Protein AF-A0A2P5HG66-F1 (afdb_monomer_lite)

Radius of gyration: 33.38 Å; chains: 1; bounding box: 74×60×91 Å

Secondary structure (DSSP, 8-state):
-HHHHHHHHHHHHHHHHHHHHH-THHHH-HHHHHHH-THHHHHHHHHHHHHHHHHHHHHHHHHHHTSPPPPHHHHHHHHHHHHHH---SS--GGGG-GGG-------TTTHHHHHHHHHHHHHT--SSS---B--TT--B----HHHHHHHHHHHHHHHHHHHHHTTHHHHHHHTTS---HHHHHHHHHHHHHHHHHHHHHHHHHH---HHHHHHHT--

pLDDT: mean 74.8, std 14.84, range [42.72, 96.31]

Organism: Diaporthe helianthi (NCBI:txid158607)

Sequence (219 aa):
MQDEIRALEVQLWRLDEKDRVNSPHNLQCRELDDAYNKTRKTMMDQIQHKLVQYGELLCISSKLAALDRPSRFETTNVENFFFNKQPIVLQEGYIGNITDLVTLKAEKDEAWLDRQILVLLVRANNRLLSRRRENNGGSVVLYSLARVHFFVMTILIAAMLFLFSAPLVPLWLWSQTEIDGTVLAKMMGFQVGCTLAFGGVMAICTRAKKHEIFGACAA

Foldseek 3Di:
DVVVLVVLVVVLVVVQVVCVPVPVVLVVDVVVVCVVPCPNVVSVVVSVVVVVVVVVVVVVVVVQVPFDQDDPVVLVLVVVVCVFQVPDPDDPCVNVPSVNDGDPDPDPPPCPLLVVLVVVCVVVDDDDQQPQPDDPRGTDRDRDPVVSVVVSVVVLVVVLVCLVCVLVVVCVVLVVDPDDPVSVVVSVVVVVVSVVVSVVSCCVVVVDPPVVVVVVVVD

Structure (mmCIF, N/CA/C/O backbone):
data_AF-A0A2P5HG66-F1
#
_entry.id   AF-A0A2P5HG66-F1
#
loop_
_atom_site.group_PDB
_atom_site.id
_atom_site.type_symbol
_atom_site.label_atom_id
_atom_site.label_alt_id
_atom_site.label_comp_id
_atom_site.label_asym_id
_atom_site.label_entity_id
_atom_site.label_seq_id
_atom_site.pdbx_PDB_ins_code
_atom_site.Cartn_x
_atom_site.Cartn_y
_atom_site.Cartn_z
_atom_site.occupancy
_atom_site.B_iso_or_equiv
_atom_site.auth_seq_id
_atom_site.auth_comp_id
_atom_site.auth_asym_id
_atom_site.auth_atom_id
_atom_site.pdbx_PDB_model_num
ATOM 1 N N . MET A 1 1 ? -18.996 -9.695 21.488 1.00 80.31 1 MET A N 1
ATOM 2 C CA . MET A 1 1 ? -18.511 -8.461 22.152 1.00 80.31 1 MET A CA 1
ATOM 3 C C . MET A 1 1 ? -19.571 -7.379 22.294 1.00 80.31 1 MET A C 1
ATOM 5 O O . MET A 1 1 ? -19.962 -7.138 23.423 1.00 80.31 1 MET A O 1
ATOM 9 N N . GLN A 1 2 ? -20.068 -6.738 21.227 1.00 86.12 2 GLN A N 1
ATOM 10 C CA . GLN A 1 2 ? -21.054 -5.651 21.398 1.00 86.12 2 GLN A CA 1
ATOM 11 C C . GLN A 1 2 ? -22.353 -6.129 22.075 1.00 86.12 2 GLN A C 1
ATOM 13 O O . GLN A 1 2 ? -22.887 -5.452 22.948 1.00 86.12 2 GLN A O 1
ATOM 18 N N . ASP A 1 3 ? -22.806 -7.342 21.748 1.00 92.50 3 ASP A N 1
ATOM 19 C CA . ASP A 1 3 ? -23.950 -7.971 22.418 1.00 92.50 3 ASP A CA 1
ATOM 20 C C . ASP A 1 3 ? -23.676 -8.316 23.897 1.00 92.50 3 ASP A C 1
ATOM 22 O O . ASP A 1 3 ? -24.552 -8.159 24.740 1.00 92.50 3 ASP A O 1
ATOM 26 N N . GLU A 1 4 ? -22.441 -8.699 24.242 1.00 90.56 4 GLU A N 1
ATOM 27 C CA . GLU A 1 4 ? -22.043 -8.967 25.634 1.00 90.56 4 GLU A CA 1
ATOM 28 C C . GLU A 1 4 ? -22.054 -7.687 26.479 1.00 90.56 4 GLU A C 1
ATOM 30 O O . GLU A 1 4 ? -22.528 -7.710 27.612 1.00 90.56 4 GLU A O 1
ATOM 35 N N . ILE A 1 5 ? -21.572 -6.565 25.928 1.00 92.81 5 ILE A N 1
ATOM 36 C CA . ILE A 1 5 ? -21.625 -5.252 26.591 1.00 92.81 5 ILE A CA 1
ATOM 37 C C . ILE A 1 5 ? -23.084 -4.857 26.826 1.00 92.81 5 ILE A C 1
ATOM 39 O O . ILE A 1 5 ? -23.459 -4.550 27.955 1.00 92.81 5 ILE A O 1
ATOM 43 N N . ARG A 1 6 ? -23.931 -4.980 25.795 1.00 94.38 6 ARG A N 1
ATOM 44 C CA . ARG A 1 6 ? -25.373 -4.726 25.909 1.00 94.38 6 ARG A CA 1
ATOM 45 C C . ARG A 1 6 ? -26.012 -5.579 27.007 1.00 94.38 6 ARG A C 1
ATOM 47 O O . ARG A 1 6 ? -26.823 -5.084 27.784 1.00 94.38 6 ARG A O 1
ATOM 54 N N . ALA A 1 7 ? -25.666 -6.863 27.084 1.00 94.69 7 ALA A N 1
ATOM 55 C CA . ALA A 1 7 ? -26.202 -7.759 28.103 1.00 94.69 7 ALA A CA 1
ATOM 56 C C . ALA A 1 7 ? -25.799 -7.339 29.529 1.00 94.69 7 ALA A C 1
ATOM 58 O O . ALA A 1 7 ? -26.616 -7.460 30.444 1.00 94.69 7 ALA A O 1
ATOM 59 N N . LEU A 1 8 ? -24.576 -6.834 29.722 1.00 93.94 8 LEU A N 1
ATOM 60 C CA . LEU A 1 8 ? -24.102 -6.310 31.007 1.00 93.94 8 LEU A CA 1
ATOM 61 C C . LEU A 1 8 ? -24.785 -4.984 31.375 1.00 93.94 8 LEU A C 1
ATOM 63 O O . LEU A 1 8 ? -25.234 -4.831 32.508 1.00 93.94 8 LEU A O 1
ATOM 67 N N . GLU A 1 9 ? -24.945 -4.065 30.422 1.00 94.12 9 GLU A N 1
ATOM 68 C CA . GLU A 1 9 ? -25.663 -2.795 30.622 1.00 94.12 9 GLU A CA 1
ATOM 69 C C . GLU A 1 9 ? -27.126 -3.024 31.018 1.00 94.12 9 GLU A C 1
ATOM 71 O O . GLU A 1 9 ? -27.643 -2.374 31.924 1.00 94.12 9 GLU A O 1
ATOM 76 N N . VAL A 1 10 ? -27.793 -4.001 30.395 1.00 96.31 10 VAL A N 1
ATOM 77 C CA . VAL A 1 10 ? -29.169 -4.377 30.752 1.00 96.31 10 VAL A CA 1
ATOM 78 C C . VAL A 1 10 ? -29.245 -4.947 32.170 1.00 96.31 10 VAL A C 1
ATOM 80 O O . VAL A 1 10 ? -30.211 -4.683 32.886 1.00 96.31 10 VAL A O 1
ATOM 83 N N . GLN A 1 11 ? -28.255 -5.734 32.597 1.00 94.19 11 GLN A N 1
ATOM 84 C CA . GLN A 1 11 ? -28.208 -6.258 33.965 1.00 94.19 11 GLN A CA 1
ATOM 85 C C . GLN A 1 11 ? -27.982 -5.148 34.992 1.00 94.19 11 GLN A C 1
ATOM 87 O O . GLN A 1 11 ? -28.675 -5.121 36.008 1.00 94.19 11 GLN A O 1
ATOM 92 N N . LEU A 1 12 ? -27.078 -4.215 34.693 1.00 93.38 12 LEU A N 1
ATOM 93 C CA . LEU A 1 12 ? -26.821 -3.037 35.513 1.00 93.38 12 LEU A CA 1
ATOM 94 C C . LEU A 1 12 ? -28.080 -2.167 35.640 1.00 93.38 12 LEU A C 1
ATOM 96 O O . LEU A 1 12 ? -28.484 -1.819 36.743 1.00 93.38 12 LEU A O 1
ATOM 100 N N . TRP A 1 13 ? -28.775 -1.920 34.527 1.00 94.19 13 TRP A N 1
ATOM 101 C CA . TRP A 1 13 ? -30.031 -1.170 34.522 1.00 94.19 13 TRP A CA 1
ATOM 102 C C . TRP A 1 13 ? -31.117 -1.832 35.383 1.00 94.19 13 TRP A C 1
ATOM 104 O O . TRP A 1 13 ? -31.821 -1.160 36.133 1.00 94.19 13 TRP A O 1
ATOM 114 N N . ARG A 1 14 ? -31.240 -3.166 35.327 1.00 93.62 14 ARG A N 1
ATOM 115 C CA . ARG A 1 14 ? -32.182 -3.910 36.183 1.00 93.62 14 ARG A CA 1
ATOM 116 C C . ARG A 1 14 ? -31.828 -3.804 37.666 1.00 93.62 14 ARG A C 1
ATOM 118 O O . ARG A 1 14 ? -32.739 -3.791 38.493 1.00 93.62 14 ARG A O 1
ATOM 125 N N . LEU A 1 15 ? -30.537 -3.773 37.999 1.00 90.69 15 LEU A N 1
ATOM 126 C CA . LEU A 1 15 ? -30.067 -3.583 39.370 1.00 90.69 15 LEU A CA 1
ATOM 127 C C . LEU A 1 15 ? -30.464 -2.193 39.877 1.00 90.69 15 LEU A C 1
ATOM 129 O O . LEU A 1 15 ? -31.072 -2.088 40.940 1.00 90.69 15 LEU A O 1
ATOM 133 N N . ASP A 1 16 ? -30.223 -1.159 39.073 1.00 90.50 16 ASP A N 1
ATOM 134 C CA . ASP A 1 16 ? -30.560 0.217 39.433 1.00 90.50 16 ASP A CA 1
ATOM 135 C C . ASP A 1 16 ? -32.075 0.420 39.571 1.00 90.50 16 ASP A C 1
ATOM 137 O O . ASP A 1 16 ? -32.535 1.058 40.516 1.00 90.50 16 ASP A O 1
ATOM 141 N N . GLU A 1 17 ? -32.880 -0.183 38.692 1.00 92.62 17 GLU A N 1
ATOM 142 C CA . GLU A 1 17 ? -34.342 -0.123 38.791 1.00 92.62 17 GLU A CA 1
ATOM 143 C C . GLU A 1 17 ? -34.859 -0.832 40.054 1.00 92.62 17 GLU A C 1
ATOM 145 O O . GLU A 1 17 ? -35.776 -0.351 40.723 1.00 92.62 17 GLU A O 1
ATOM 150 N N . LYS A 1 18 ? -34.239 -1.957 40.433 1.00 89.75 18 LYS A N 1
ATOM 151 C CA . LYS A 1 18 ? -34.567 -2.664 41.676 1.00 89.75 18 LYS A CA 1
ATOM 152 C C . LYS A 1 18 ? -34.213 -1.828 42.906 1.00 89.75 18 LYS A C 1
ATOM 154 O O . LYS A 1 18 ? -35.010 -1.779 43.847 1.00 89.75 18 LYS A O 1
ATOM 159 N N . ASP A 1 19 ? -33.053 -1.179 42.908 1.00 88.94 19 ASP A N 1
ATOM 160 C CA . ASP A 1 19 ? -32.605 -0.329 44.014 1.00 88.94 19 ASP A CA 1
ATOM 161 C C . ASP A 1 19 ? -33.426 0.960 44.101 1.00 88.94 19 ASP A C 1
ATOM 163 O O . ASP A 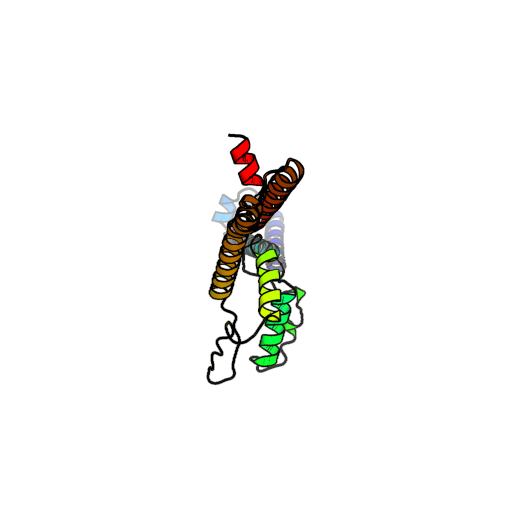1 19 ? -33.701 1.438 45.200 1.00 88.94 19 ASP A O 1
ATOM 167 N N . ARG A 1 20 ? -33.934 1.469 42.972 1.00 88.56 20 ARG A N 1
ATOM 168 C CA . ARG A 1 20 ? -34.843 2.622 42.935 1.00 88.56 20 ARG A CA 1
ATOM 169 C C . ARG A 1 20 ? -36.105 2.393 43.764 1.00 88.56 20 ARG A C 1
ATOM 171 O O . ARG A 1 20 ? -36.577 3.320 44.417 1.00 88.56 20 ARG A O 1
ATOM 178 N N . VAL A 1 21 ? -36.631 1.167 43.751 1.00 90.44 21 VAL A N 1
ATOM 179 C CA . VAL A 1 21 ? -37.825 0.778 44.517 1.00 90.44 21 VAL A CA 1
ATOM 180 C C . VAL A 1 21 ? -37.472 0.345 45.942 1.00 90.44 21 VAL A C 1
ATOM 182 O O . VAL A 1 21 ? -38.158 0.732 46.883 1.00 90.44 21 VAL A O 1
ATOM 185 N N . ASN A 1 22 ? -36.417 -0.458 46.119 1.00 87.69 22 ASN A N 1
ATOM 186 C CA . ASN A 1 22 ? -36.145 -1.124 47.399 1.00 87.69 22 ASN A CA 1
ATOM 187 C C . ASN A 1 22 ? -35.174 -0.368 48.315 1.00 87.69 22 ASN A C 1
ATOM 189 O O . ASN A 1 22 ? -35.224 -0.537 49.531 1.00 87.69 22 ASN A O 1
ATOM 193 N N . SER A 1 23 ? -34.232 0.400 47.768 1.00 84.00 23 SER 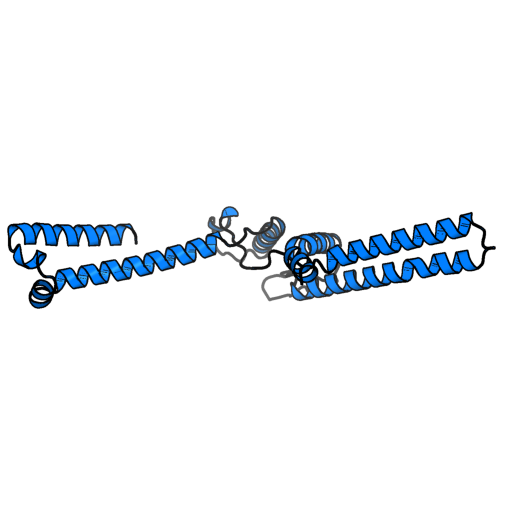A N 1
ATOM 194 C CA . SER A 1 23 ? -33.129 1.009 48.526 1.00 84.00 23 SER A CA 1
ATOM 195 C C . SER A 1 23 ? -32.550 2.233 47.796 1.00 84.00 23 SER A C 1
ATOM 197 O O . SER A 1 23 ? -31.396 2.218 47.364 1.00 84.00 23 SER A O 1
ATOM 199 N N . PRO A 1 24 ? -33.317 3.335 47.677 1.00 84.50 24 PRO A N 1
ATOM 200 C CA . PRO A 1 24 ? -32.938 4.482 46.849 1.00 84.50 24 PRO A CA 1
ATOM 201 C C . PRO A 1 24 ? -31.666 5.203 47.324 1.00 84.50 24 PRO A C 1
ATOM 203 O O . PRO A 1 24 ? -31.017 5.880 46.531 1.00 84.50 24 PRO A O 1
ATOM 206 N N . HIS A 1 25 ? -31.273 5.048 48.594 1.00 82.31 25 HIS A N 1
ATOM 207 C CA . HIS A 1 25 ? -30.026 5.619 49.122 1.00 82.31 25 HIS A CA 1
ATOM 208 C C . HIS A 1 25 ? -28.771 5.030 48.451 1.00 82.31 25 HIS A C 1
ATOM 210 O O . HIS A 1 25 ? -27.780 5.743 48.293 1.00 82.31 25 HIS A O 1
ATOM 216 N N . ASN A 1 26 ? -28.826 3.783 47.968 1.00 79.00 26 ASN A N 1
ATOM 217 C CA . ASN A 1 26 ? -27.705 3.132 47.278 1.00 79.00 26 ASN A CA 1
ATOM 218 C C . ASN A 1 26 ? -27.415 3.751 45.898 1.00 79.00 26 ASN A C 1
ATOM 220 O O . ASN A 1 26 ? -26.323 3.586 45.360 1.00 79.00 26 ASN A O 1
ATOM 224 N N . LEU A 1 27 ? -28.375 4.478 45.317 1.00 83.12 27 LEU A N 1
ATOM 225 C CA . LEU A 1 27 ? -28.204 5.191 44.046 1.00 83.12 27 LEU A CA 1
ATOM 226 C C . LEU A 1 27 ? -27.649 6.610 44.233 1.00 83.12 27 LEU A C 1
ATOM 228 O O . LEU A 1 27 ? -27.183 7.223 43.277 1.00 83.12 27 LEU A O 1
ATOM 232 N N . GLN A 1 28 ? -27.708 7.148 45.453 1.00 84.50 28 GLN A N 1
ATOM 233 C CA . GLN A 1 28 ? -27.303 8.525 45.750 1.00 84.50 28 GLN A CA 1
ATOM 234 C C . GLN A 1 28 ? -25.816 8.640 46.086 1.00 84.50 28 GLN A C 1
ATOM 236 O O . GLN A 1 28 ? -25.210 9.685 45.852 1.00 84.50 28 GLN A O 1
ATOM 241 N N . CYS A 1 29 ? -25.217 7.578 46.631 1.00 83.50 29 CYS A N 1
ATOM 242 C CA . CYS A 1 29 ? -23.813 7.566 47.011 1.00 83.50 29 CYS A CA 1
ATOM 243 C C . CYS A 1 29 ? -23.140 6.258 46.594 1.00 83.50 29 CYS A C 1
ATOM 245 O O . CYS A 1 29 ? -23.436 5.188 47.127 1.00 83.50 29 CYS A O 1
ATOM 247 N N . ARG A 1 30 ? -22.173 6.368 45.677 1.00 82.12 30 ARG A N 1
ATOM 248 C CA . ARG A 1 30 ? -21.392 5.222 45.198 1.00 82.12 30 ARG A CA 1
ATOM 249 C C . ARG A 1 30 ? -20.542 4.591 46.301 1.00 82.12 30 ARG A C 1
ATOM 251 O O . ARG A 1 30 ? -20.397 3.382 46.323 1.00 82.12 30 ARG A O 1
ATOM 258 N N . GLU A 1 31 ? -19.993 5.384 47.220 1.00 84.62 31 GLU A N 1
ATOM 259 C CA . GLU A 1 31 ? -19.151 4.860 48.306 1.00 84.62 31 GLU A CA 1
ATOM 260 C C . GLU A 1 31 ? -19.947 4.010 49.303 1.00 84.62 31 GLU A C 1
ATOM 262 O O . GLU A 1 31 ? -19.459 2.973 49.750 1.00 84.62 31 GLU A O 1
ATOM 267 N N . LEU A 1 32 ? -21.182 4.417 49.618 1.00 79.56 32 LEU A N 1
ATOM 268 C CA . LEU A 1 32 ? -22.075 3.648 50.488 1.00 79.56 32 LEU A CA 1
ATOM 269 C C . LEU A 1 32 ? -22.528 2.345 49.820 1.00 79.56 32 LEU A C 1
ATOM 271 O O . LEU A 1 32 ? -22.538 1.298 50.467 1.00 79.56 32 LEU A O 1
ATOM 275 N N . ASP A 1 33 ? -22.847 2.397 48.527 1.00 82.62 33 ASP A N 1
ATOM 276 C CA . ASP A 1 33 ? -23.180 1.208 47.743 1.00 82.62 33 ASP A CA 1
ATOM 277 C C . ASP A 1 33 ? -21.995 0.244 47.643 1.00 82.62 33 ASP A C 1
ATOM 279 O O . ASP A 1 33 ? -22.136 -0.924 47.979 1.00 82.62 33 ASP A O 1
ATOM 283 N N . ASP A 1 34 ? -20.801 0.735 47.307 1.00 86.06 34 ASP A N 1
ATOM 284 C CA . ASP A 1 34 ? -19.582 -0.076 47.215 1.00 86.06 34 ASP A CA 1
ATOM 285 C C . ASP A 1 34 ? -19.208 -0.737 48.556 1.00 86.06 34 ASP A C 1
ATOM 287 O O . ASP A 1 34 ? -18.610 -1.821 48.576 1.00 86.06 34 ASP A O 1
ATOM 291 N N . ALA A 1 35 ? -19.531 -0.087 49.679 1.00 83.19 35 ALA A N 1
ATOM 292 C CA . ALA A 1 35 ? -19.320 -0.626 51.018 1.00 83.19 35 ALA A CA 1
ATOM 293 C C . ALA A 1 35 ? -20.325 -1.737 51.367 1.00 83.19 35 ALA A C 1
ATOM 295 O O . ALA A 1 35 ? -19.954 -2.704 52.033 1.00 83.19 35 ALA A O 1
ATOM 296 N N . TYR A 1 36 ? -21.573 -1.616 50.907 1.00 81.69 36 TYR A N 1
ATOM 297 C CA . TYR A 1 36 ? -22.650 -2.564 51.195 1.00 81.69 36 TYR A CA 1
ATOM 298 C C . TYR A 1 36 ? -22.689 -3.738 50.206 1.00 81.69 36 TYR A C 1
ATOM 300 O O . TYR A 1 36 ? -22.787 -4.901 50.599 1.00 81.69 36 TYR A O 1
ATOM 308 N N . ASN A 1 37 ? -22.599 -3.442 48.912 1.00 80.94 37 ASN A N 1
ATOM 309 C CA . ASN A 1 37 ? -22.708 -4.389 47.820 1.00 80.94 37 ASN A CA 1
ATOM 310 C C . ASN A 1 37 ? -21.812 -3.988 46.637 1.00 80.94 37 ASN A C 1
ATOM 312 O O . ASN A 1 37 ? -22.118 -3.105 45.845 1.00 80.94 37 ASN A O 1
ATOM 316 N N . LYS A 1 38 ? -20.735 -4.746 46.426 1.00 87.00 38 LYS A N 1
ATOM 317 C CA . LYS A 1 38 ? -19.787 -4.512 45.323 1.00 87.00 38 LYS A CA 1
ATOM 318 C C . LYS A 1 38 ? -20.296 -4.971 43.951 1.00 87.00 38 LYS A C 1
ATOM 320 O O . LYS A 1 38 ? -19.556 -4.871 42.977 1.00 87.00 38 LYS A O 1
ATOM 325 N N . THR A 1 39 ? -21.527 -5.477 43.849 1.00 88.00 39 THR A N 1
ATOM 326 C CA . THR A 1 39 ? -22.068 -6.029 42.593 1.00 88.00 39 THR A CA 1
ATOM 327 C C . THR A 1 39 ? -2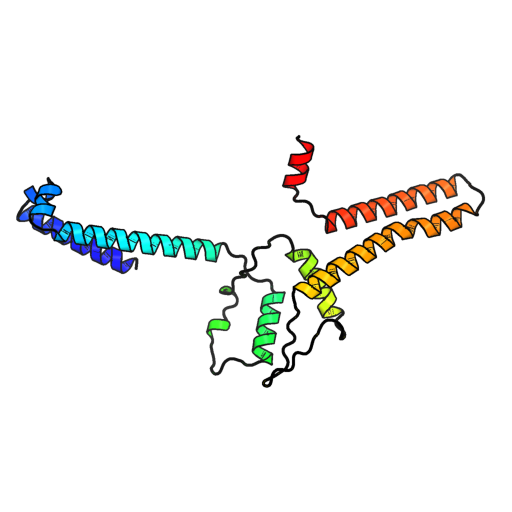2.100 -4.984 41.477 1.00 88.00 39 THR A C 1
ATOM 329 O O . THR A 1 39 ? -21.653 -5.277 40.367 1.00 88.00 39 THR A O 1
ATOM 332 N N . ARG A 1 40 ? -22.555 -3.753 41.768 1.00 88.75 40 ARG A N 1
ATOM 333 C CA . ARG A 1 40 ? -22.604 -2.663 40.779 1.00 88.75 40 ARG A CA 1
ATOM 334 C C . ARG A 1 40 ? -21.203 -2.297 40.296 1.00 88.75 40 ARG A C 1
ATOM 336 O O . ARG A 1 40 ? -20.963 -2.221 39.093 1.00 88.75 40 ARG A O 1
ATOM 343 N N . LYS A 1 41 ? -20.258 -2.166 41.232 1.00 90.12 41 LYS A N 1
ATOM 344 C CA . LYS A 1 41 ? -18.841 -1.933 40.938 1.00 90.12 41 LYS A CA 1
ATOM 345 C C . LYS A 1 41 ? -18.247 -3.015 40.042 1.00 90.12 41 LYS A C 1
ATOM 347 O O . LYS A 1 41 ? -17.635 -2.696 39.033 1.00 90.12 41 LYS A O 1
ATOM 352 N N . THR A 1 42 ? -18.468 -4.289 40.365 1.00 92.06 42 THR A N 1
ATOM 353 C CA . THR A 1 42 ? -17.963 -5.402 39.551 1.00 92.06 42 THR A CA 1
ATOM 354 C C . THR A 1 42 ? -18.568 -5.408 38.146 1.00 92.06 42 THR A C 1
ATOM 356 O O . THR A 1 42 ? -17.844 -5.655 37.186 1.00 92.06 42 THR A O 1
ATOM 359 N N . MET A 1 43 ? -19.862 -5.104 37.991 1.00 91.31 43 MET A N 1
ATOM 360 C CA . MET A 1 43 ? -20.481 -4.967 36.665 1.00 91.31 43 MET A CA 1
ATOM 361 C C . MET A 1 43 ? -19.896 -3.793 35.874 1.00 91.31 43 MET A C 1
ATOM 363 O O . MET A 1 43 ? -19.587 -3.957 34.696 1.00 91.31 43 MET A O 1
ATOM 367 N N . MET A 1 44 ? -19.691 -2.639 36.513 1.00 91.25 44 MET A N 1
ATOM 368 C CA . MET A 1 44 ? -19.041 -1.483 35.886 1.00 91.25 44 MET A CA 1
ATOM 369 C C . MET A 1 44 ? -17.612 -1.808 35.437 1.00 91.25 44 MET A C 1
ATOM 371 O O . MET A 1 44 ? -17.257 -1.511 34.298 1.00 91.25 44 MET A O 1
ATOM 375 N N . ASP A 1 45 ? -16.825 -2.487 36.275 1.00 94.56 45 ASP A N 1
ATOM 376 C CA . ASP A 1 45 ? -15.469 -2.929 35.925 1.00 94.56 45 ASP A CA 1
ATOM 377 C C . ASP A 1 45 ? -15.487 -3.907 34.734 1.00 94.56 45 ASP A C 1
ATOM 379 O O . ASP A 1 45 ? -14.660 -3.810 33.824 1.00 94.56 45 ASP A O 1
ATOM 383 N N . GLN A 1 46 ? -16.458 -4.828 34.685 1.00 94.50 46 GLN A N 1
ATOM 384 C CA . GLN A 1 46 ? -16.629 -5.752 33.557 1.00 94.50 46 GLN A CA 1
ATOM 385 C C . GLN A 1 46 ? -17.004 -5.026 32.259 1.00 94.50 46 GLN A C 1
ATOM 387 O O . GLN A 1 46 ? -16.435 -5.330 31.207 1.00 94.50 46 GLN A O 1
ATOM 392 N N . ILE A 1 47 ? -17.928 -4.062 32.324 1.00 94.69 47 ILE A N 1
ATOM 393 C CA . ILE A 1 47 ? -18.312 -3.223 31.181 1.00 94.69 47 ILE A CA 1
ATOM 394 C C . ILE A 1 47 ? -17.099 -2.429 30.693 1.00 94.69 47 ILE A C 1
ATOM 396 O O . ILE A 1 47 ? -16.793 -2.451 29.501 1.00 94.69 47 ILE A O 1
ATOM 400 N N . GLN A 1 48 ? -16.359 -1.796 31.607 1.00 95.50 48 GLN A N 1
ATOM 401 C CA . GLN A 1 48 ? -15.155 -1.035 31.285 1.00 95.50 48 GLN A CA 1
ATOM 402 C C . GLN A 1 48 ? -14.110 -1.912 30.588 1.00 95.50 48 GLN A C 1
ATOM 404 O O . GLN A 1 48 ? -13.602 -1.543 29.530 1.00 95.50 48 GLN A O 1
ATOM 409 N N . HIS A 1 49 ? -13.818 -3.094 31.131 1.00 95.81 49 HIS A N 1
ATOM 410 C CA . HIS A 1 49 ? -12.855 -4.016 30.536 1.00 95.81 49 HIS A CA 1
ATOM 411 C C . HIS A 1 49 ? -13.278 -4.460 29.127 1.00 95.81 49 HIS A C 1
ATOM 413 O O . HIS A 1 49 ? -12.469 -4.462 28.198 1.00 95.81 49 HIS A O 1
ATOM 419 N N . LYS A 1 50 ? -14.560 -4.791 28.932 1.00 94.19 50 LYS A N 1
ATOM 420 C CA . LYS A 1 50 ? -15.096 -5.185 27.619 1.00 94.19 50 LYS A CA 1
ATOM 421 C C . LYS A 1 50 ? -15.082 -4.033 26.612 1.00 94.19 50 LYS A C 1
ATOM 423 O O . LYS A 1 50 ? -14.795 -4.271 25.439 1.00 94.19 50 LYS A O 1
ATOM 428 N N . LEU A 1 51 ? -15.341 -2.801 27.050 1.00 94.62 51 LEU A N 1
ATOM 429 C CA . LEU A 1 51 ? -15.237 -1.604 26.210 1.00 94.62 51 LEU A CA 1
ATOM 430 C C . LEU A 1 51 ? -13.799 -1.355 25.747 1.00 94.62 51 LEU A C 1
ATOM 432 O O . LEU A 1 51 ? -13.593 -1.056 24.573 1.00 94.62 51 LEU A O 1
ATOM 436 N N . VAL A 1 52 ? -12.809 -1.534 26.628 1.00 95.06 52 VAL A N 1
ATOM 437 C CA . VAL A 1 52 ? -11.387 -1.433 26.259 1.00 95.06 52 VAL A CA 1
ATOM 438 C C . VAL A 1 52 ? -11.030 -2.480 25.203 1.00 95.06 52 VAL A C 1
ATOM 440 O O . VAL A 1 52 ? -10.514 -2.118 24.149 1.00 95.06 52 VAL A O 1
ATOM 443 N N . GLN A 1 53 ? -11.392 -3.749 25.421 1.00 94.31 53 GLN A N 1
ATOM 444 C CA . GLN A 1 53 ? -11.146 -4.826 24.450 1.00 94.31 53 GLN A CA 1
ATOM 445 C C . GLN A 1 53 ? -11.808 -4.560 23.092 1.00 94.31 53 GLN A C 1
ATOM 447 O O . GLN A 1 53 ? -11.224 -4.814 22.038 1.00 94.31 53 GLN A O 1
ATOM 452 N N . TYR A 1 54 ? -13.031 -4.031 23.102 1.00 93.38 54 TYR A N 1
ATOM 453 C CA . TYR A 1 54 ? -13.725 -3.656 21.877 1.00 93.38 54 TYR A CA 1
ATOM 454 C C . TYR A 1 54 ? -13.030 -2.488 21.160 1.00 93.38 54 TYR A C 1
ATOM 456 O O . TYR A 1 54 ? -12.863 -2.527 19.941 1.00 93.38 54 TYR A O 1
ATOM 464 N N . GLY A 1 55 ? -12.569 -1.480 21.906 1.00 93.12 55 GLY A N 1
ATOM 465 C CA . GLY A 1 55 ? -11.781 -0.369 21.372 1.00 93.12 55 GLY A CA 1
ATOM 466 C C . GLY A 1 55 ? -10.456 -0.824 20.755 1.00 93.12 55 GLY A C 1
ATOM 467 O O . GLY A 1 55 ? -10.092 -0.368 19.670 1.00 93.12 55 GLY A O 1
ATOM 468 N N . GLU A 1 56 ? -9.762 -1.770 21.389 1.00 94.19 56 GLU A N 1
ATOM 469 C CA . GLU A 1 56 ? -8.557 -2.399 20.838 1.00 94.19 56 GLU A CA 1
ATOM 470 C C . GLU A 1 56 ? -8.857 -3.139 19.532 1.00 94.19 56 GLU A C 1
ATOM 472 O O . GLU A 1 56 ? -8.147 -2.949 18.542 1.00 94.19 56 GLU A O 1
ATOM 477 N N . LEU A 1 57 ? -9.939 -3.921 19.488 1.00 91.94 57 LEU A N 1
ATOM 478 C CA . LEU A 1 57 ? -10.353 -4.632 18.281 1.00 91.94 57 LEU A CA 1
ATOM 479 C C . LEU A 1 57 ? -10.713 -3.668 17.144 1.00 91.94 57 LEU A C 1
ATOM 481 O O . LEU A 1 57 ? -10.317 -3.895 16.003 1.00 91.94 57 LEU A O 1
ATOM 485 N N . LEU A 1 58 ? -11.410 -2.569 17.442 1.00 90.00 58 LEU A N 1
ATOM 486 C CA . LEU A 1 58 ? -11.696 -1.517 16.465 1.00 90.00 58 LEU A CA 1
ATOM 487 C C . LEU A 1 58 ? -10.419 -0.839 15.967 1.00 90.00 58 LEU A C 1
ATOM 489 O O . LEU A 1 58 ? -10.293 -0.570 14.775 1.00 90.00 58 LEU A O 1
ATOM 493 N N . CYS A 1 59 ? -9.453 -0.595 16.852 1.00 90.75 59 CYS A N 1
ATOM 494 C CA . CYS A 1 59 ? -8.151 -0.052 16.479 1.00 90.75 59 CYS A CA 1
ATOM 495 C C . CYS A 1 59 ? -7.403 -1.011 15.542 1.00 90.75 59 CYS A C 1
ATOM 497 O O . CYS A 1 59 ? -6.882 -0.584 14.512 1.00 90.75 59 CYS A O 1
ATOM 499 N N . ILE A 1 60 ? -7.401 -2.310 15.850 1.00 89.25 60 ILE A N 1
ATOM 500 C CA . ILE A 1 60 ? -6.819 -3.349 14.991 1.00 89.25 60 ILE A CA 1
ATOM 501 C C . ILE A 1 60 ? -7.551 -3.403 13.648 1.00 89.25 60 ILE A C 1
ATOM 503 O O . ILE A 1 60 ? -6.906 -3.366 12.606 1.00 89.25 60 ILE A O 1
ATOM 507 N N . SER A 1 61 ? -8.884 -3.421 13.652 1.00 88.06 61 SER A N 1
ATOM 508 C CA . SER A 1 61 ? -9.694 -3.448 12.433 1.00 88.06 61 SER A CA 1
ATOM 509 C C . SER A 1 61 ? -9.475 -2.207 11.571 1.00 88.06 61 SER A C 1
ATOM 511 O O . SER A 1 61 ? -9.408 -2.324 10.354 1.00 88.06 61 SER A O 1
ATOM 513 N N . SER A 1 62 ? -9.339 -1.030 12.180 1.00 87.31 62 SER A N 1
ATOM 514 C CA . SER A 1 62 ? -9.026 0.220 11.484 1.00 87.31 62 SER A CA 1
ATOM 515 C C . SER A 1 62 ? -7.629 0.172 10.866 1.00 87.31 62 SER A C 1
ATOM 517 O O . SER A 1 62 ? -7.460 0.489 9.691 1.00 87.31 62 SER A O 1
ATOM 519 N N . LYS A 1 63 ? -6.632 -0.320 11.616 1.00 85.94 63 LYS A N 1
ATOM 520 C CA . LYS A 1 63 ? -5.271 -0.541 11.103 1.00 85.94 63 LYS A CA 1
ATOM 521 C C . LYS A 1 63 ? -5.252 -1.533 9.941 1.00 85.94 63 LYS A C 1
ATOM 523 O O . LYS A 1 63 ? -4.564 -1.278 8.963 1.00 85.94 63 LYS A O 1
ATOM 528 N N . LEU A 1 64 ? -6.017 -2.622 10.027 1.00 83.44 64 LEU A N 1
ATOM 529 C CA . LEU A 1 64 ? -6.159 -3.610 8.954 1.00 83.44 64 LEU A CA 1
ATOM 530 C C . LEU A 1 64 ? -6.871 -3.021 7.732 1.00 83.44 64 LEU A C 1
ATOM 532 O O . LEU A 1 64 ? -6.425 -3.236 6.612 1.00 83.44 64 LEU A O 1
ATOM 536 N N . ALA A 1 65 ? -7.929 -2.235 7.934 1.00 81.00 65 ALA A N 1
ATOM 537 C CA . ALA A 1 65 ? -8.643 -1.554 6.855 1.00 81.00 65 ALA A CA 1
ATOM 538 C C . ALA A 1 65 ? -7.800 -0.459 6.179 1.00 81.00 65 ALA A C 1
ATOM 540 O O . ALA A 1 65 ? -8.029 -0.141 5.014 1.00 81.00 65 ALA A O 1
ATOM 541 N N . ALA A 1 66 ? -6.830 0.111 6.899 1.00 80.81 66 ALA A N 1
ATOM 542 C CA . ALA A 1 66 ? -5.864 1.064 6.365 1.00 80.81 66 ALA A CA 1
ATOM 543 C C . ALA A 1 66 ? -4.730 0.401 5.563 1.00 80.81 66 ALA A C 1
ATOM 545 O O . ALA A 1 66 ? -3.972 1.112 4.899 1.00 80.81 66 ALA A O 1
ATOM 546 N N . LEU A 1 67 ? -4.590 -0.931 5.615 1.00 81.19 67 LEU A N 1
ATOM 547 C CA . LEU A 1 67 ? -3.644 -1.642 4.762 1.00 81.19 67 LEU A CA 1
ATOM 548 C C . LEU A 1 67 ? -4.107 -1.584 3.308 1.00 81.19 67 LEU A C 1
ATOM 550 O O . LEU A 1 67 ? -5.288 -1.734 2.990 1.00 81.19 67 LEU A O 1
ATOM 554 N N . ASP A 1 68 ? -3.147 -1.388 2.411 1.00 76.00 68 ASP A N 1
ATOM 555 C CA . ASP A 1 68 ? -3.435 -1.352 0.988 1.00 76.00 68 ASP A CA 1
ATOM 556 C C . ASP A 1 68 ? -3.812 -2.754 0.480 1.00 76.00 68 ASP A C 1
ATOM 558 O O . ASP A 1 68 ? -3.272 -3.793 0.886 1.00 76.00 68 ASP A O 1
ATOM 562 N N . ARG A 1 69 ? -4.757 -2.777 -0.462 1.00 77.56 69 ARG A N 1
ATOM 563 C CA . ARG A 1 69 ? -5.128 -4.002 -1.169 1.00 77.56 69 ARG A CA 1
ATOM 564 C C . ARG A 1 69 ? -3.977 -4.468 -2.063 1.00 77.56 69 ARG A C 1
ATOM 566 O O . ARG A 1 69 ? -3.309 -3.628 -2.672 1.00 77.56 69 ARG A O 1
ATOM 573 N N . PRO A 1 70 ? -3.774 -5.787 -2.200 1.00 75.19 70 PRO A N 1
ATOM 574 C CA . PRO A 1 70 ? -2.747 -6.329 -3.071 1.00 75.19 70 PRO A CA 1
ATOM 575 C C . PRO A 1 70 ? -2.987 -5.967 -4.527 1.00 75.19 70 PRO A C 1
ATOM 577 O O . PRO A 1 70 ? -4.111 -5.832 -5.022 1.00 75.19 70 PRO A O 1
ATOM 580 N N . SER A 1 71 ? -1.878 -5.848 -5.240 1.00 73.00 71 SER A N 1
ATOM 581 C CA . SER A 1 71 ? -1.860 -5.666 -6.677 1.00 73.00 71 SER A CA 1
ATOM 582 C C . SER A 1 71 ? -2.444 -6.886 -7.400 1.00 73.00 71 SER A C 1
ATOM 584 O O . SER A 1 71 ? -2.305 -8.032 -6.965 1.00 73.00 71 SER A O 1
ATOM 586 N N . ARG A 1 72 ? -3.008 -6.662 -8.598 1.00 71.38 72 ARG A N 1
ATOM 587 C CA . ARG A 1 72 ? -3.390 -7.751 -9.521 1.00 71.38 72 ARG A CA 1
ATOM 588 C C . ARG A 1 72 ? -2.235 -8.718 -9.806 1.00 71.38 72 ARG A C 1
ATOM 590 O O . ARG A 1 72 ? -2.459 -9.891 -10.035 1.00 71.38 72 ARG A O 1
ATOM 597 N N . PHE A 1 73 ? -0.995 -8.229 -9.794 1.00 69.31 73 PHE A N 1
ATOM 598 C CA . PHE A 1 73 ? 0.169 -9.090 -10.003 1.00 69.31 73 PHE A CA 1
ATOM 599 C C . PHE A 1 73 ? 0.402 -10.039 -8.818 1.00 69.31 73 PHE A C 1
ATOM 601 O O . PHE A 1 73 ? 0.663 -11.221 -9.012 1.00 69.31 73 PHE A O 1
ATOM 608 N N . GLU A 1 74 ? 0.307 -9.522 -7.594 1.00 72.75 74 GLU A N 1
ATOM 609 C CA . GLU A 1 74 ? 0.554 -10.293 -6.372 1.00 72.75 74 GLU A CA 1
ATOM 610 C C . GLU A 1 74 ? -0.534 -11.343 -6.166 1.00 72.75 74 GLU A C 1
ATOM 612 O O . GLU A 1 74 ? -0.221 -12.490 -5.868 1.00 72.75 74 GLU A O 1
ATOM 617 N N . THR A 1 75 ? -1.790 -10.973 -6.420 1.00 75.75 75 THR A N 1
ATOM 618 C CA . THR A 1 75 ? -2.932 -11.901 -6.400 1.00 75.75 75 THR A CA 1
ATOM 619 C C . THR A 1 75 ? -2.749 -13.030 -7.412 1.00 75.75 75 THR A C 1
ATOM 621 O O . THR A 1 75 ? -2.774 -14.190 -7.015 1.00 75.75 75 THR A O 1
ATOM 624 N N . THR A 1 76 ? -2.416 -12.729 -8.672 1.00 74.19 76 THR A N 1
ATOM 625 C CA . THR A 1 76 ? -2.107 -13.763 -9.678 1.00 74.19 76 THR A CA 1
ATOM 626 C C . THR A 1 76 ? -0.895 -14.620 -9.297 1.00 74.19 76 THR A C 1
ATOM 628 O O . THR A 1 76 ? -0.868 -15.818 -9.566 1.00 74.19 76 THR A O 1
ATOM 631 N N . ASN A 1 77 ? 0.129 -14.048 -8.658 1.00 72.69 77 ASN A N 1
ATOM 632 C CA . ASN A 1 77 ? 1.286 -14.820 -8.201 1.00 72.69 77 ASN A CA 1
ATOM 633 C C . ASN A 1 77 ? 0.916 -15.794 -7.069 1.00 72.69 77 ASN A C 1
ATOM 635 O O . ASN A 1 77 ? 1.374 -16.936 -7.059 1.00 72.69 77 ASN A O 1
ATOM 639 N N . VAL A 1 78 ? 0.063 -15.360 -6.141 1.00 75.94 78 VAL A N 1
ATOM 640 C CA . VAL A 1 78 ? -0.477 -16.197 -5.064 1.00 75.94 78 VAL A CA 1
ATOM 641 C C . VAL A 1 78 ? -1.385 -17.292 -5.633 1.00 75.94 78 VAL A C 1
ATOM 643 O O . VAL A 1 78 ? -1.204 -18.457 -5.288 1.00 75.94 78 VAL A O 1
ATOM 646 N N . GLU A 1 79 ? -2.277 -16.967 -6.571 1.00 75.44 79 GLU A N 1
ATOM 647 C CA . GLU A 1 79 ? -3.104 -17.947 -7.295 1.00 75.44 79 GLU A CA 1
ATOM 648 C C . GLU A 1 79 ? -2.241 -19.005 -7.992 1.00 75.44 79 GLU A C 1
ATOM 650 O O . GLU A 1 79 ? -2.448 -20.204 -7.807 1.00 75.44 79 GLU A O 1
ATOM 655 N N . ASN A 1 80 ? -1.211 -18.576 -8.727 1.00 73.12 80 ASN A N 1
ATOM 656 C CA . ASN A 1 80 ? -0.265 -19.479 -9.380 1.00 73.12 80 ASN A CA 1
ATOM 657 C C . ASN A 1 80 ? 0.498 -20.341 -8.369 1.00 73.12 80 ASN A C 1
ATOM 659 O O . ASN A 1 80 ? 0.776 -21.510 -8.638 1.00 73.12 80 ASN A O 1
ATOM 663 N N . PHE A 1 81 ? 0.859 -19.796 -7.207 1.00 73.94 81 PHE A N 1
ATOM 664 C CA . PHE A 1 81 ? 1.494 -20.566 -6.142 1.00 73.94 81 PHE A CA 1
ATOM 665 C C . PHE A 1 81 ? 0.561 -21.666 -5.623 1.00 73.94 81 PHE A C 1
ATOM 667 O O . PHE A 1 81 ? 0.966 -22.828 -5.584 1.00 73.94 81 PHE A O 1
ATOM 674 N N . PHE A 1 82 ? -0.685 -21.327 -5.283 1.00 73.88 82 PHE A N 1
ATOM 675 C CA . PHE A 1 82 ? -1.673 -22.296 -4.804 1.00 73.88 82 PHE A CA 1
ATOM 676 C C . PHE A 1 82 ? -1.997 -23.359 -5.856 1.00 73.88 82 PHE A C 1
ATOM 678 O O . PHE A 1 82 ? -2.044 -24.542 -5.520 1.00 73.88 82 PHE A O 1
ATOM 685 N N . PHE A 1 83 ? -2.127 -22.967 -7.126 1.00 71.19 83 PHE A N 1
ATOM 686 C CA . PHE A 1 83 ? -2.355 -23.894 -8.234 1.00 71.19 83 PHE A CA 1
ATOM 687 C C . PHE A 1 83 ? -1.192 -24.879 -8.418 1.00 71.19 83 PHE A C 1
ATOM 689 O O . PHE A 1 83 ? -1.414 -26.074 -8.588 1.00 71.19 83 PHE A O 1
ATOM 696 N N . ASN A 1 84 ? 0.054 -24.399 -8.344 1.00 68.56 84 ASN A N 1
ATOM 697 C CA . ASN A 1 84 ? 1.238 -25.221 -8.610 1.00 68.56 84 ASN A CA 1
ATOM 698 C C . ASN A 1 84 ? 1.668 -26.097 -7.428 1.00 68.56 84 ASN A C 1
ATOM 700 O O . ASN A 1 84 ? 2.202 -27.185 -7.635 1.00 68.56 84 ASN A O 1
ATOM 704 N N . LYS A 1 85 ? 1.514 -25.617 -6.189 1.00 68.25 85 LYS A N 1
ATOM 705 C CA . LYS A 1 85 ? 1.932 -26.358 -4.989 1.00 68.25 85 LYS A CA 1
ATOM 706 C C . LYS A 1 85 ? 0.830 -27.224 -4.400 1.00 68.25 85 LYS A C 1
ATOM 708 O O . LYS A 1 85 ? 1.175 -28.122 -3.639 1.00 68.25 85 LYS A O 1
ATOM 713 N N . GLN A 1 86 ? -0.437 -26.910 -4.691 1.00 68.12 86 GLN A N 1
ATOM 714 C CA . GLN A 1 86 ? -1.618 -27.480 -4.036 1.00 68.12 86 GLN A CA 1
ATOM 715 C C . GLN A 1 86 ? -1.377 -27.771 -2.540 1.00 68.12 86 GLN A C 1
ATOM 717 O O . GLN A 1 86 ? -1.546 -28.901 -2.093 1.00 68.12 86 GLN A O 1
ATOM 722 N N . PRO A 1 87 ? -0.916 -26.784 -1.744 1.00 65.25 87 PRO A N 1
ATOM 723 C CA . PRO A 1 87 ? -0.497 -27.038 -0.366 1.00 65.25 87 PRO A CA 1
ATOM 724 C C . PRO A 1 87 ? -1.679 -27.297 0.582 1.00 65.25 87 PRO A C 1
ATOM 726 O O . PRO A 1 87 ? -1.464 -27.553 1.763 1.00 65.25 87 PRO A O 1
ATOM 729 N N . ILE A 1 88 ? -2.914 -27.200 0.084 1.00 63.53 88 ILE A N 1
ATOM 730 C CA . ILE A 1 88 ? -4.135 -27.291 0.874 1.00 63.53 88 ILE A CA 1
ATOM 731 C C . ILE A 1 88 ? -4.755 -28.670 0.674 1.00 63.53 88 ILE A C 1
ATOM 733 O O . ILE A 1 88 ? -5.003 -29.100 -0.450 1.00 63.53 88 ILE A O 1
ATOM 737 N N . VAL A 1 89 ? -5.007 -29.351 1.788 1.00 62.28 89 VAL A N 1
ATOM 738 C CA . VAL A 1 89 ? -5.484 -30.740 1.829 1.00 62.28 89 VAL A CA 1
ATOM 739 C C . VAL A 1 89 ? -7.008 -30.835 1.620 1.00 62.28 89 VAL A C 1
ATOM 741 O O . VAL A 1 89 ? -7.518 -31.923 1.376 1.00 62.28 89 VAL A O 1
ATOM 744 N N . LEU A 1 90 ? -7.747 -29.717 1.636 1.00 58.00 90 LEU A N 1
ATOM 745 C CA . LEU A 1 90 ? -9.199 -29.677 1.430 1.00 58.00 90 LEU A CA 1
ATOM 746 C C . LEU A 1 90 ? -9.655 -28.405 0.691 1.00 58.00 90 LEU A C 1
ATOM 748 O O . LEU A 1 90 ? -8.937 -27.415 0.615 1.00 58.00 90 LEU A O 1
ATOM 752 N N . GLN A 1 91 ? -10.871 -28.446 0.143 1.00 57.09 91 GLN A N 1
ATOM 753 C CA . GLN A 1 91 ? -11.521 -27.389 -0.642 1.00 57.09 91 GLN A CA 1
ATOM 754 C C . GLN A 1 91 ? -11.830 -26.144 0.218 1.00 57.09 91 GLN A C 1
ATOM 756 O O . GLN A 1 91 ? -12.954 -25.899 0.649 1.00 57.09 91 GLN A O 1
ATOM 761 N N . GLU A 1 92 ? -10.808 -25.353 0.513 1.00 55.50 92 GLU A N 1
ATOM 762 C CA . GLU A 1 92 ? -10.912 -24.155 1.340 1.00 55.50 92 GLU A CA 1
ATOM 763 C C . GLU A 1 92 ? -11.395 -22.960 0.504 1.00 55.50 92 GLU A C 1
ATOM 765 O O . GLU A 1 92 ? -10.622 -22.177 -0.044 1.00 55.50 92 GLU A O 1
ATOM 770 N N . GLY A 1 93 ? -12.721 -22.826 0.391 1.00 57.97 93 GLY A N 1
ATOM 771 C CA . GLY A 1 93 ? -13.387 -21.768 -0.382 1.00 57.97 93 GLY A CA 1
ATOM 772 C C . GLY A 1 93 ? -13.180 -20.341 0.146 1.00 57.97 93 GLY A C 1
ATOM 773 O O . GLY A 1 93 ? -13.532 -19.384 -0.540 1.00 57.97 93 GLY A O 1
ATOM 774 N N . TYR A 1 94 ? -12.583 -20.172 1.331 1.00 54.50 94 TYR A N 1
ATOM 775 C CA . TYR A 1 94 ? -12.330 -18.857 1.927 1.00 54.50 94 TYR A CA 1
ATOM 776 C C . TYR A 1 94 ? -11.200 -18.084 1.222 1.00 54.50 94 TYR A C 1
ATOM 778 O O . TYR A 1 94 ? -11.200 -16.857 1.240 1.00 54.50 94 TYR A O 1
ATOM 786 N N . ILE A 1 95 ? -10.295 -18.772 0.513 1.00 57.19 95 ILE A N 1
ATOM 787 C CA . ILE A 1 95 ? -9.250 -18.138 -0.318 1.00 57.19 95 ILE A CA 1
ATOM 788 C C . ILE A 1 95 ? -9.833 -17.579 -1.628 1.00 57.19 95 ILE A C 1
ATOM 790 O O . ILE A 1 95 ? -9.222 -16.731 -2.274 1.00 57.19 95 ILE A O 1
ATOM 794 N N . GLY A 1 96 ? -11.047 -17.994 -2.009 1.00 58.81 96 GLY A N 1
ATOM 795 C CA . GLY A 1 96 ? -11.718 -17.506 -3.215 1.00 58.81 96 GLY A CA 1
ATOM 796 C C . GLY A 1 96 ? -12.128 -16.035 -3.141 1.00 58.81 96 GLY A C 1
ATOM 797 O O . GLY A 1 96 ? -12.400 -15.429 -4.179 1.00 58.81 96 GLY A O 1
ATOM 798 N N . ASN A 1 97 ? -12.154 -15.435 -1.944 1.00 66.94 97 ASN A N 1
ATOM 799 C CA . ASN A 1 97 ? -12.488 -14.029 -1.807 1.00 66.94 97 ASN A CA 1
ATOM 800 C C . ASN A 1 97 ? -11.237 -13.145 -1.845 1.00 66.94 97 ASN A C 1
ATOM 802 O O . ASN A 1 97 ? -10.726 -12.696 -0.822 1.00 66.94 97 ASN A O 1
ATOM 806 N N . ILE A 1 98 ? -10.782 -12.843 -3.064 1.00 67.31 98 ILE A N 1
ATOM 807 C CA . ILE A 1 98 ? -9.644 -11.949 -3.338 1.00 67.31 98 ILE A CA 1
ATOM 808 C C . ILE A 1 98 ? -9.807 -10.587 -2.631 1.00 67.31 98 ILE A C 1
ATOM 810 O O . ILE A 1 98 ? -8.820 -9.905 -2.356 1.00 67.31 98 ILE A O 1
ATOM 814 N N . THR A 1 99 ? -11.041 -10.181 -2.301 1.00 69.75 99 THR A N 1
ATOM 815 C CA . THR A 1 99 ? -11.313 -8.909 -1.618 1.00 69.75 99 THR A CA 1
ATOM 816 C C . THR A 1 99 ? -10.869 -8.862 -0.159 1.00 69.75 99 THR A C 1
ATOM 818 O O . THR A 1 99 ? -10.810 -7.762 0.381 1.00 69.75 99 THR A O 1
ATOM 821 N N . ASP A 1 100 ? -10.600 -10.010 0.469 1.00 73.38 100 ASP A N 1
ATOM 822 C CA . ASP A 1 100 ? -10.146 -10.102 1.867 1.00 73.38 100 ASP A CA 1
ATOM 823 C C . ASP A 1 100 ? -8.612 -10.108 1.998 1.00 73.38 100 ASP A C 1
ATOM 825 O O . ASP A 1 100 ? -8.046 -10.041 3.085 1.00 73.38 100 ASP A O 1
ATOM 829 N N . LEU A 1 101 ? -7.901 -10.161 0.870 1.00 77.38 101 LEU A N 1
ATOM 830 C CA . LEU A 1 101 ? -6.448 -10.105 0.879 1.00 77.38 101 LEU A CA 1
ATOM 831 C C . LEU A 1 101 ? -5.987 -8.671 1.175 1.00 77.38 101 LEU A C 1
ATOM 833 O O . LEU A 1 101 ? -6.398 -7.715 0.513 1.00 77.38 101 LEU A O 1
ATOM 837 N N . VAL A 1 102 ? -5.075 -8.536 2.135 1.00 79.00 102 VAL A N 1
ATOM 838 C CA . VAL A 1 102 ? -4.402 -7.280 2.490 1.00 79.00 102 VAL A CA 1
ATOM 839 C C . VAL A 1 102 ? -2.895 -7.433 2.341 1.00 79.00 102 VAL A C 1
ATOM 841 O O . VAL A 1 102 ? -2.330 -8.493 2.619 1.00 79.00 102 VAL A O 1
ATOM 844 N N . THR A 1 103 ? -2.227 -6.372 1.893 1.00 74.69 103 THR A N 1
ATOM 845 C CA . THR A 1 103 ? -0.769 -6.375 1.750 1.00 74.69 103 THR A CA 1
ATOM 846 C C . THR A 1 103 ? -0.134 -5.799 3.001 1.00 74.69 103 THR A C 1
ATOM 848 O O . THR A 1 103 ? -0.357 -4.646 3.355 1.00 74.69 103 THR A O 1
ATOM 851 N N . LEU A 1 104 ? 0.694 -6.604 3.666 1.00 68.44 104 LEU A N 1
ATOM 852 C CA . LEU A 1 104 ? 1.437 -6.182 4.858 1.00 68.44 104 LEU A CA 1
ATOM 853 C C . LEU A 1 104 ? 2.657 -5.306 4.523 1.00 68.44 104 LEU A C 1
ATOM 855 O O . LEU A 1 104 ? 3.277 -4.747 5.426 1.00 68.44 104 LEU A O 1
ATOM 859 N N . LYS A 1 105 ? 3.027 -5.183 3.238 1.00 65.25 105 LYS A N 1
ATOM 860 C CA . LYS A 1 105 ? 4.133 -4.324 2.802 1.00 65.25 105 LYS A CA 1
ATOM 861 C C . LYS A 1 105 ? 3.691 -2.858 2.866 1.00 65.25 105 LYS A C 1
ATOM 863 O O . LYS A 1 105 ? 3.015 -2.358 1.972 1.00 65.25 105 LYS A O 1
ATOM 868 N N . ALA A 1 106 ? 4.103 -2.168 3.924 1.00 53.41 106 ALA A N 1
ATOM 869 C CA . ALA A 1 106 ? 3.988 -0.722 4.036 1.00 53.41 106 ALA A CA 1
ATOM 870 C C . ALA A 1 106 ? 5.061 -0.053 3.165 1.00 53.41 106 ALA A C 1
ATOM 872 O O . ALA A 1 106 ? 6.119 0.313 3.661 1.00 53.41 106 ALA A O 1
ATOM 873 N N . GLU A 1 107 ? 4.826 0.079 1.860 1.00 53.53 107 GLU A N 1
ATOM 874 C CA . GLU A 1 107 ? 5.733 0.859 1.011 1.00 53.53 107 GLU A CA 1
ATOM 875 C C . GLU A 1 107 ? 5.014 1.397 -0.226 1.00 53.53 107 GLU A C 1
ATOM 877 O O . GLU A 1 107 ? 5.069 0.863 -1.333 1.00 53.53 107 GLU A O 1
ATOM 882 N N . LYS A 1 108 ? 4.289 2.492 0.005 1.00 50.44 108 LYS A N 1
ATOM 883 C CA . LYS A 1 108 ? 3.415 3.163 -0.961 1.00 50.44 108 LYS A CA 1
ATOM 884 C C . LYS A 1 108 ? 4.165 3.826 -2.134 1.00 50.44 108 LYS A C 1
ATOM 886 O O . LYS A 1 108 ? 3.509 4.324 -3.042 1.00 50.44 108 LYS A O 1
ATOM 891 N N . ASP A 1 109 ? 5.504 3.797 -2.164 1.00 51.84 109 ASP A N 1
ATOM 892 C CA . ASP A 1 109 ? 6.306 4.536 -3.156 1.00 51.84 109 ASP A CA 1
ATOM 893 C C . ASP A 1 109 ? 7.263 3.697 -4.026 1.00 51.84 109 ASP A C 1
ATOM 895 O O . ASP A 1 109 ? 7.651 4.165 -5.098 1.00 51.84 109 ASP A O 1
ATOM 899 N N . GLU A 1 110 ? 7.564 2.439 -3.677 1.00 54.62 110 GLU A N 1
ATOM 900 C CA . GLU A 1 110 ? 8.366 1.554 -4.549 1.00 54.62 110 GLU A CA 1
ATOM 901 C C . GLU A 1 110 ? 7.527 0.897 -5.664 1.00 54.62 110 GLU A C 1
ATOM 903 O O . GLU A 1 110 ? 8.043 0.456 -6.691 1.00 54.62 110 GLU A O 1
ATOM 908 N N . ALA A 1 111 ? 6.203 0.853 -5.495 1.00 57.78 111 ALA A N 1
ATOM 909 C CA . ALA A 1 111 ? 5.363 -0.135 -6.161 1.00 57.78 111 ALA A CA 1
ATOM 910 C C . ALA A 1 111 ? 5.135 0.079 -7.663 1.00 57.78 111 ALA A C 1
ATOM 912 O O . ALA A 1 111 ? 4.834 -0.889 -8.346 1.00 57.78 111 ALA A O 1
ATOM 913 N N . TRP A 1 112 ? 5.219 1.293 -8.220 1.00 62.84 112 TRP A N 1
ATOM 914 C CA . TRP A 1 112 ? 4.871 1.468 -9.642 1.00 62.84 112 TRP A CA 1
ATOM 915 C C . TRP A 1 112 ? 6.027 1.082 -10.577 1.00 62.84 112 TRP A C 1
ATOM 917 O O . TRP A 1 112 ? 5.815 0.311 -11.513 1.00 62.84 112 TRP A O 1
ATOM 927 N N . LEU A 1 113 ? 7.246 1.565 -10.306 1.00 59.75 113 LEU A N 1
ATOM 928 C CA . LEU A 1 113 ? 8.442 1.221 -11.081 1.00 59.75 113 LEU A CA 1
ATOM 929 C C . LEU A 1 113 ? 8.873 -0.205 -10.806 1.00 59.75 113 LEU A C 1
ATOM 931 O O . LEU A 1 113 ? 9.090 -0.942 -11.761 1.00 59.75 113 LEU A O 1
ATOM 935 N N . ASP A 1 114 ? 8.927 -0.610 -9.536 1.00 62.50 114 ASP A N 1
ATOM 936 C CA . ASP A 1 114 ? 9.279 -1.983 -9.193 1.00 62.50 114 ASP A CA 1
ATOM 937 C C . ASP A 1 114 ? 8.284 -2.956 -9.834 1.00 62.50 114 ASP A C 1
ATOM 939 O O . ASP A 1 114 ? 8.696 -3.929 -10.443 1.00 62.50 114 ASP A O 1
ATOM 943 N N . ARG A 1 115 ? 6.980 -2.639 -9.883 1.00 65.62 115 ARG A N 1
ATOM 944 C CA . ARG A 1 115 ? 5.992 -3.465 -10.602 1.00 65.62 115 ARG A CA 1
ATOM 945 C C . ARG A 1 115 ? 6.197 -3.486 -12.108 1.00 65.62 115 ARG A C 1
ATOM 947 O O . ARG A 1 115 ? 6.079 -4.555 -12.699 1.00 65.62 115 ARG A O 1
ATOM 954 N N . GLN A 1 116 ? 6.465 -2.352 -12.752 1.00 66.06 116 GLN A N 1
ATOM 955 C CA . GLN A 1 116 ? 6.694 -2.339 -14.200 1.00 66.06 116 GLN A CA 1
ATOM 956 C C . GLN A 1 116 ? 7.980 -3.080 -14.555 1.00 66.06 116 GLN A C 1
ATOM 958 O O . GLN A 1 116 ? 7.991 -3.846 -15.515 1.00 66.06 116 GLN A O 1
ATOM 963 N N . ILE A 1 117 ? 9.029 -2.920 -13.752 1.00 63.72 117 ILE A N 1
ATOM 964 C CA . ILE A 1 117 ? 10.288 -3.629 -13.936 1.00 63.72 117 ILE A CA 1
ATOM 965 C C . ILE A 1 117 ? 10.103 -5.105 -13.623 1.00 63.72 117 ILE A C 1
ATOM 967 O O . ILE A 1 117 ? 10.544 -5.915 -14.415 1.00 63.72 117 ILE A O 1
ATOM 971 N N . LEU A 1 118 ? 9.377 -5.482 -12.575 1.00 66.56 118 LEU A N 1
ATOM 972 C CA . LEU A 1 118 ? 9.041 -6.869 -12.260 1.00 66.56 118 LEU A CA 1
ATOM 973 C C . LEU A 1 118 ? 8.221 -7.513 -13.383 1.00 66.56 118 LEU A C 1
ATOM 975 O O . LEU A 1 118 ? 8.518 -8.628 -13.789 1.00 66.56 118 LEU A O 1
ATOM 979 N N . VAL A 1 119 ? 7.232 -6.814 -13.945 1.00 65.56 119 VAL A N 1
ATOM 980 C CA . VAL A 1 119 ? 6.463 -7.291 -15.104 1.00 65.56 119 VAL A CA 1
ATOM 981 C C . VAL A 1 119 ? 7.361 -7.431 -16.330 1.00 65.56 119 VAL A C 1
ATOM 983 O O . VAL A 1 119 ? 7.254 -8.425 -17.046 1.00 65.56 119 VAL A O 1
ATOM 986 N N . LEU A 1 120 ? 8.255 -6.472 -16.573 1.00 65.38 120 LEU A N 1
ATOM 987 C CA . LEU A 1 120 ? 9.251 -6.556 -17.639 1.00 65.38 120 LEU A CA 1
ATOM 988 C C . LEU A 1 120 ? 10.250 -7.682 -17.388 1.00 65.38 120 LEU A C 1
ATOM 990 O O . LEU A 1 120 ? 10.629 -8.339 -18.337 1.00 65.38 120 LEU A O 1
ATOM 994 N N . LEU A 1 121 ? 10.624 -7.955 -16.143 1.00 65.00 121 LEU A N 1
ATOM 995 C CA . LEU A 1 121 ? 11.581 -8.975 -15.729 1.00 65.00 121 LEU A CA 1
ATOM 996 C C . LEU A 1 121 ? 10.983 -10.379 -15.828 1.00 65.00 121 LEU A C 1
ATOM 998 O O . LEU A 1 121 ? 11.634 -11.308 -16.293 1.00 65.00 121 LEU A O 1
ATOM 1002 N N . VAL A 1 122 ? 9.721 -10.521 -15.424 1.00 65.31 122 VAL A N 1
ATOM 1003 C CA . VAL A 1 122 ? 8.918 -11.738 -15.581 1.00 65.31 122 VAL A CA 1
ATOM 1004 C C . VAL A 1 122 ? 8.615 -11.981 -17.059 1.00 65.31 122 VAL A C 1
ATOM 1006 O O . VAL A 1 122 ? 8.647 -13.122 -17.505 1.00 65.31 122 VAL A O 1
ATOM 1009 N N . ARG A 1 123 ? 8.377 -10.929 -17.852 1.00 65.88 123 ARG A N 1
ATOM 1010 C CA . ARG A 1 123 ? 8.196 -11.047 -19.307 1.00 65.88 123 ARG A CA 1
ATOM 1011 C C . ARG A 1 123 ? 9.508 -11.322 -20.042 1.00 65.88 123 ARG A C 1
ATOM 1013 O O . ARG A 1 123 ? 9.516 -12.107 -20.979 1.00 65.88 123 ARG A O 1
ATOM 1020 N N . ALA A 1 124 ? 10.603 -10.713 -19.603 1.00 62.47 124 ALA A N 1
ATOM 1021 C CA . ALA A 1 124 ? 11.955 -10.940 -20.103 1.00 62.47 124 ALA A CA 1
ATOM 1022 C C . ALA A 1 124 ? 12.582 -12.216 -19.526 1.00 62.47 124 ALA A C 1
ATOM 1024 O O . ALA A 1 124 ? 13.746 -12.494 -19.808 1.00 62.47 124 ALA A O 1
ATOM 1025 N N . ASN A 1 125 ? 11.834 -12.975 -18.714 1.00 57.34 125 ASN A N 1
ATOM 1026 C CA . ASN A 1 125 ? 12.302 -14.173 -18.044 1.00 57.34 125 ASN A CA 1
ATOM 1027 C C . ASN A 1 125 ? 13.063 -15.068 -19.015 1.00 57.34 125 ASN A C 1
ATOM 1029 O O . ASN A 1 125 ? 12.479 -15.609 -19.947 1.00 57.34 125 ASN A O 1
ATOM 1033 N N . ASN A 1 126 ? 14.346 -15.264 -18.723 1.00 51.44 126 ASN A N 1
ATOM 1034 C CA . ASN A 1 126 ? 15.040 -16.507 -18.992 1.00 51.44 126 ASN A CA 1
ATOM 1035 C C . ASN A 1 126 ? 16.156 -16.706 -17.952 1.00 51.44 126 ASN A C 1
ATOM 1037 O O . ASN A 1 126 ? 17.153 -15.989 -17.920 1.00 51.44 126 ASN A O 1
ATOM 1041 N N . ARG A 1 127 ? 15.974 -17.735 -17.113 1.00 53.50 127 ARG A N 1
ATOM 1042 C CA . ARG A 1 127 ? 16.989 -18.505 -16.358 1.00 53.50 127 ARG A CA 1
ATOM 1043 C C . ARG A 1 127 ? 17.783 -17.817 -15.236 1.00 53.50 127 ARG A C 1
ATOM 1045 O O . ARG A 1 127 ? 18.133 -18.502 -14.282 1.00 53.50 127 ARG A O 1
ATOM 1052 N N . LEU A 1 128 ? 18.055 -16.514 -15.296 1.00 50.19 128 LEU A N 1
ATOM 1053 C CA . LEU A 1 128 ? 18.982 -15.849 -14.360 1.00 50.19 128 LEU A CA 1
ATOM 1054 C C . LEU A 1 128 ? 18.389 -15.562 -12.970 1.00 50.19 128 LEU A C 1
ATOM 1056 O O . LEU A 1 128 ? 19.112 -15.580 -11.976 1.00 50.19 128 LEU A O 1
ATOM 1060 N N . LEU A 1 129 ? 17.079 -15.321 -12.880 1.00 51.41 129 LEU A N 1
ATOM 1061 C CA . LEU A 1 129 ? 16.424 -14.910 -11.626 1.00 51.41 129 LEU A CA 1
ATOM 1062 C C . LEU A 1 129 ? 15.620 -16.024 -10.955 1.00 51.41 129 LEU A C 1
ATOM 1064 O O . LEU A 1 129 ? 15.379 -15.964 -9.748 1.00 51.41 129 LEU A O 1
ATOM 1068 N N . SER A 1 130 ? 15.255 -17.074 -11.696 1.00 50.53 130 SER A N 1
ATOM 1069 C CA . SER A 1 130 ? 14.600 -18.246 -11.124 1.00 50.53 130 SER A CA 1
ATOM 1070 C C . SER A 1 130 ? 15.648 -19.157 -10.482 1.00 50.53 130 SER A C 1
ATOM 1072 O O . SER A 1 130 ? 16.204 -20.045 -11.132 1.00 50.53 130 SER A O 1
ATOM 1074 N N . ARG A 1 131 ? 15.919 -18.993 -9.183 1.00 45.78 131 ARG A N 1
ATOM 1075 C CA . ARG A 1 131 ? 16.562 -20.085 -8.443 1.00 45.78 131 ARG A CA 1
ATOM 1076 C C . ARG A 1 131 ? 15.493 -21.137 -8.192 1.00 45.78 131 ARG A C 1
ATOM 1078 O O . ARG A 1 131 ? 14.656 -20.973 -7.309 1.00 45.78 131 ARG A O 1
ATOM 1085 N N . ARG A 1 132 ? 15.519 -22.209 -8.983 1.00 45.75 132 ARG A N 1
ATOM 1086 C CA . ARG A 1 132 ? 14.712 -23.404 -8.736 1.00 45.75 132 ARG A CA 1
ATOM 1087 C C . ARG A 1 132 ? 15.172 -23.990 -7.402 1.00 45.75 132 ARG A C 1
ATOM 1089 O O . ARG A 1 132 ? 16.217 -24.628 -7.332 1.00 45.75 132 ARG A O 1
ATOM 1096 N N . ARG A 1 133 ? 14.459 -23.685 -6.316 1.00 42.72 133 ARG A N 1
ATOM 1097 C CA . ARG A 1 133 ? 14.689 -24.343 -5.030 1.00 42.72 133 ARG A CA 1
ATOM 1098 C C . ARG A 1 133 ? 13.863 -25.617 -5.040 1.00 42.72 133 ARG A C 1
ATOM 1100 O O . ARG A 1 133 ? 12.642 -25.585 -4.903 1.00 42.72 133 ARG A O 1
ATOM 1107 N N . GLU A 1 134 ? 14.543 -26.721 -5.299 1.00 45.06 134 GLU A N 1
ATOM 1108 C CA . GLU A 1 134 ? 13.976 -28.057 -5.220 1.00 45.06 134 GLU A CA 1
ATOM 1109 C C . GLU A 1 134 ? 13.953 -28.448 -3.737 1.00 45.06 134 GLU A C 1
ATOM 1111 O O . GLU A 1 134 ? 14.964 -28.824 -3.159 1.00 45.06 134 GLU A O 1
ATOM 1116 N N . ASN A 1 135 ? 12.816 -28.231 -3.078 1.00 48.88 135 ASN A N 1
ATOM 1117 C CA . ASN A 1 135 ? 12.505 -28.935 -1.835 1.00 48.88 135 ASN A CA 1
ATOM 1118 C C . ASN A 1 135 ? 11.674 -30.169 -2.211 1.00 48.88 135 ASN A C 1
ATOM 1120 O O . ASN A 1 135 ? 10.929 -30.107 -3.191 1.00 48.88 135 ASN A O 1
ATOM 1124 N N . ASN A 1 136 ? 11.764 -31.232 -1.404 1.00 46.34 136 ASN A N 1
ATOM 1125 C CA . ASN A 1 136 ? 11.197 -32.586 -1.584 1.00 46.34 136 ASN A CA 1
ATOM 1126 C C . ASN A 1 136 ? 9.668 -32.703 -1.847 1.00 46.34 136 ASN A C 1
ATOM 1128 O O . ASN A 1 136 ? 9.108 -33.781 -1.711 1.00 46.34 136 ASN A O 1
ATOM 1132 N N . GLY A 1 137 ? 8.971 -31.634 -2.240 1.00 51.59 137 GLY A N 1
ATOM 1133 C CA . GLY A 1 137 ? 7.555 -31.648 -2.620 1.00 51.59 137 GLY A CA 1
ATOM 1134 C C . GLY A 1 137 ? 7.181 -30.629 -3.702 1.00 51.59 137 GLY A C 1
ATOM 1135 O O . GLY A 1 137 ? 6.089 -30.076 -3.649 1.00 51.59 137 GLY A O 1
ATOM 1136 N N . GLY A 1 138 ? 8.093 -30.270 -4.614 1.00 51.81 138 GLY A N 1
ATOM 1137 C CA . GLY A 1 138 ? 7.801 -29.428 -5.789 1.00 51.81 138 GLY A CA 1
ATOM 1138 C C . GLY A 1 138 ? 8.546 -28.090 -5.817 1.00 51.81 138 GLY A C 1
ATOM 1139 O O . GLY A 1 138 ? 8.752 -27.454 -4.776 1.00 51.81 138 GLY A O 1
ATOM 1140 N N . SER A 1 139 ? 8.957 -27.669 -7.020 1.00 45.16 139 SER A N 1
ATOM 1141 C CA . SER A 1 139 ? 9.763 -26.466 -7.246 1.00 45.16 139 SER A CA 1
ATOM 1142 C C . SER A 1 139 ? 8.923 -25.195 -7.166 1.00 45.16 139 SER A C 1
ATOM 1144 O O . SER A 1 139 ? 8.108 -24.938 -8.048 1.00 45.16 139 SER A O 1
ATOM 1146 N N . VAL A 1 140 ? 9.160 -24.372 -6.144 1.00 49.66 140 VAL A N 1
ATOM 1147 C CA . VAL A 1 140 ? 8.559 -23.036 -6.052 1.00 49.66 140 VAL A CA 1
ATOM 1148 C C . VAL A 1 140 ? 9.543 -22.016 -6.603 1.00 49.66 140 VAL A C 1
ATOM 1150 O O . VAL A 1 140 ? 10.664 -21.894 -6.103 1.00 49.66 140 VAL A O 1
ATOM 1153 N N . VAL A 1 141 ? 9.125 -21.264 -7.619 1.00 53.00 141 VAL A N 1
ATOM 1154 C CA . VAL A 1 141 ? 9.863 -20.087 -8.086 1.00 53.00 141 VAL A CA 1
ATOM 1155 C C . VAL A 1 141 ? 9.458 -18.910 -7.203 1.00 53.00 141 VAL A C 1
ATOM 1157 O O . VAL A 1 141 ? 8.553 -18.149 -7.523 1.00 53.00 141 VAL A O 1
ATOM 1160 N N . LEU A 1 142 ? 10.103 -18.791 -6.043 1.00 51.88 142 LEU A N 1
ATOM 1161 C CA . LEU A 1 142 ? 10.005 -17.588 -5.221 1.00 51.88 142 LEU A CA 1
ATOM 1162 C C . LEU A 1 142 ? 11.016 -16.578 -5.760 1.00 51.88 142 LEU A C 1
ATOM 1164 O O . LEU A 1 142 ? 12.228 -16.769 -5.628 1.00 51.88 142 LEU A O 1
ATOM 1168 N N . TYR A 1 143 ? 10.525 -15.509 -6.381 1.00 53.88 143 TYR A N 1
ATOM 1169 C CA . TYR A 1 143 ? 11.364 -14.369 -6.725 1.00 53.88 143 TYR A CA 1
ATOM 1170 C C . TYR A 1 143 ? 11.762 -13.671 -5.426 1.00 53.88 143 TYR A C 1
ATOM 1172 O O . TYR A 1 143 ? 10.936 -13.078 -4.738 1.00 53.88 143 TYR A O 1
ATOM 1180 N N . SER A 1 144 ? 13.032 -13.783 -5.043 1.00 56.44 144 SER A N 1
ATOM 1181 C CA . SER A 1 144 ? 13.534 -13.078 -3.867 1.00 56.44 144 SER A CA 1
ATOM 1182 C C . SER A 1 144 ? 13.542 -11.577 -4.152 1.00 56.44 144 SER A C 1
ATOM 1184 O O . SER A 1 144 ? 14.315 -11.128 -5.004 1.00 56.44 144 SER A O 1
ATOM 1186 N N . LEU A 1 145 ? 12.729 -10.826 -3.409 1.00 58.06 145 LEU A N 1
ATOM 1187 C CA . LEU A 1 145 ? 12.571 -9.375 -3.534 1.00 58.06 145 LEU A CA 1
ATOM 1188 C C . LEU A 1 145 ? 13.924 -8.642 -3.537 1.00 58.06 145 LEU A C 1
ATOM 1190 O O . LEU A 1 145 ? 14.175 -7.811 -4.399 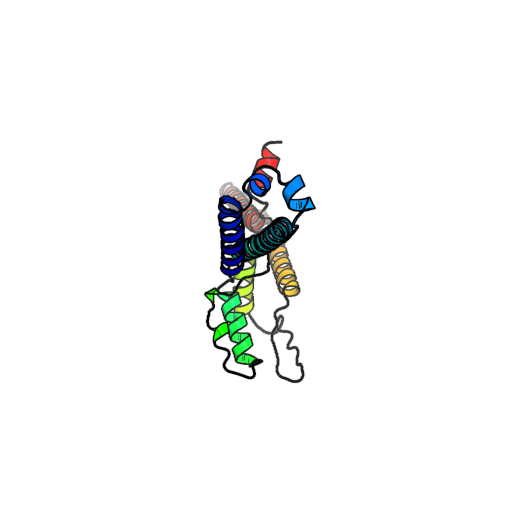1.00 58.06 145 LEU A O 1
ATOM 1194 N N . ALA A 1 146 ? 14.858 -9.057 -2.674 1.00 57.91 146 ALA A N 1
ATOM 1195 C CA . ALA A 1 146 ? 16.205 -8.485 -2.598 1.00 57.91 146 ALA A CA 1
ATOM 1196 C C . ALA A 1 146 ? 17.014 -8.586 -3.909 1.00 57.91 146 ALA A C 1
ATOM 1198 O O . ALA A 1 146 ? 17.796 -7.696 -4.227 1.00 57.91 146 ALA A O 1
ATOM 1199 N N . ARG A 1 147 ? 16.834 -9.657 -4.697 1.00 63.69 147 ARG A N 1
ATOM 1200 C CA . ARG A 1 147 ? 17.548 -9.823 -5.979 1.00 63.69 147 ARG A CA 1
ATOM 1201 C C . ARG A 1 147 ? 16.912 -9.017 -7.097 1.00 63.69 147 ARG A C 1
ATOM 1203 O O . ARG A 1 147 ? 17.633 -8.539 -7.963 1.00 63.69 147 ARG A O 1
ATOM 1210 N N . VAL A 1 148 ? 15.587 -8.885 -7.073 1.00 66.44 148 VAL A N 1
ATOM 1211 C CA . VAL A 1 148 ? 14.867 -8.008 -8.002 1.00 66.44 148 VAL A CA 1
ATOM 1212 C C . VAL A 1 148 ? 15.334 -6.576 -7.781 1.00 66.44 148 VAL A C 1
ATOM 1214 O O . VAL A 1 148 ? 15.781 -5.948 -8.731 1.00 66.44 148 VAL A O 1
ATOM 1217 N N . HIS A 1 149 ? 15.365 -6.125 -6.526 1.00 65.44 149 HIS A N 1
ATOM 1218 C CA . HIS A 1 149 ? 15.844 -4.793 -6.155 1.00 65.44 149 HIS A CA 1
ATOM 1219 C C . HIS A 1 149 ? 17.295 -4.555 -6.592 1.00 65.44 149 HIS A C 1
ATOM 1221 O O . HIS A 1 149 ? 17.590 -3.578 -7.272 1.00 65.44 149 HIS A O 1
ATOM 1227 N N . PHE A 1 150 ? 18.198 -5.506 -6.325 1.00 68.88 150 PHE A N 1
ATOM 1228 C CA . PHE A 1 150 ? 19.585 -5.424 -6.795 1.00 68.88 150 PHE A CA 1
ATOM 1229 C C . PHE A 1 150 ? 19.691 -5.326 -8.328 1.00 68.88 150 PHE A C 1
ATOM 1231 O O . PHE A 1 150 ? 20.472 -4.533 -8.855 1.00 68.88 150 PHE A O 1
ATOM 1238 N N . PHE A 1 151 ? 18.897 -6.109 -9.061 1.00 71.69 151 PHE A N 1
ATOM 1239 C CA . PHE A 1 151 ? 18.908 -6.117 -10.523 1.00 71.69 151 PHE A CA 1
ATOM 1240 C C . PHE A 1 151 ? 18.315 -4.833 -11.117 1.00 71.69 151 PHE A C 1
ATOM 1242 O O . PHE A 1 151 ? 18.890 -4.269 -12.045 1.00 71.69 151 PHE A O 1
ATOM 1249 N N . VAL A 1 152 ? 17.216 -4.340 -10.540 1.00 71.81 152 VAL A N 1
ATOM 1250 C CA . VAL A 1 152 ? 16.609 -3.040 -10.852 1.00 71.81 152 VAL A CA 1
ATOM 1251 C C . VAL A 1 152 ? 17.652 -1.938 -10.691 1.00 71.81 152 VAL A C 1
ATOM 1253 O O . VAL A 1 152 ? 17.920 -1.212 -11.644 1.00 71.81 152 VAL A O 1
ATOM 1256 N N . MET A 1 153 ? 18.308 -1.864 -9.531 1.00 74.12 153 MET A N 1
ATOM 1257 C CA . MET A 1 153 ? 19.338 -0.857 -9.266 1.00 74.12 153 MET A CA 1
ATOM 1258 C C . MET A 1 153 ? 20.517 -0.976 -10.234 1.00 74.12 153 MET A C 1
ATOM 1260 O O . MET A 1 153 ? 21.005 0.032 -10.736 1.00 74.12 153 MET A O 1
ATOM 1264 N N . THR A 1 154 ? 20.924 -2.199 -10.580 1.00 80.06 154 THR A N 1
ATOM 1265 C CA . THR A 1 154 ? 21.997 -2.437 -11.557 1.00 80.06 154 THR A CA 1
ATOM 1266 C C . THR A 1 154 ? 21.619 -1.936 -12.956 1.00 80.06 154 THR A C 1
ATOM 1268 O O . THR A 1 154 ? 22.421 -1.255 -13.596 1.00 80.06 154 THR A O 1
ATOM 1271 N N . ILE A 1 155 ? 20.400 -2.223 -13.432 1.00 79.56 155 ILE A N 1
ATOM 1272 C CA . ILE A 1 155 ? 19.903 -1.728 -14.728 1.00 79.56 155 ILE A CA 1
ATOM 1273 C C . ILE A 1 155 ? 19.829 -0.202 -14.729 1.00 79.56 155 ILE A C 1
ATOM 1275 O O . ILE A 1 155 ? 20.225 0.422 -15.711 1.00 79.56 155 ILE A O 1
ATOM 1279 N N . LEU A 1 156 ? 19.341 0.404 -13.645 1.00 76.94 156 LEU A N 1
ATOM 1280 C CA . LEU A 1 156 ? 19.209 1.857 -13.554 1.00 76.94 156 LEU A CA 1
ATOM 1281 C C . LEU A 1 156 ? 20.576 2.546 -13.569 1.00 76.94 156 LEU A C 1
ATOM 1283 O O . LEU A 1 156 ? 20.759 3.499 -14.323 1.00 76.94 156 LEU A O 1
ATOM 1287 N N . ILE A 1 157 ? 21.555 2.029 -12.821 1.00 82.50 157 ILE A N 1
ATOM 1288 C CA . ILE A 1 157 ? 22.936 2.534 -12.845 1.00 82.50 157 ILE A CA 1
ATOM 1289 C C . ILE A 1 157 ? 23.535 2.391 -14.250 1.00 82.50 157 ILE A C 1
ATOM 1291 O O . ILE A 1 157 ? 24.116 3.342 -14.771 1.00 82.50 157 ILE A O 1
ATOM 1295 N N . ALA A 1 158 ? 23.355 1.239 -14.904 1.00 84.31 158 ALA A N 1
ATOM 1296 C CA . ALA A 1 158 ? 23.834 1.026 -16.268 1.00 84.31 158 ALA A CA 1
ATOM 1297 C C . ALA A 1 158 ? 23.176 1.988 -17.275 1.00 84.31 158 ALA A C 1
ATOM 1299 O O . ALA A 1 158 ? 23.863 2.545 -18.130 1.00 84.31 158 ALA A O 1
ATOM 1300 N N . ALA A 1 159 ? 21.869 2.236 -17.148 1.00 81.44 159 ALA A N 1
ATOM 1301 C CA . ALA A 1 159 ? 21.144 3.194 -17.978 1.00 81.44 159 ALA A CA 1
ATOM 1302 C C . ALA A 1 159 ? 21.646 4.630 -17.763 1.00 81.44 159 ALA A C 1
ATOM 1304 O O . ALA A 1 159 ? 21.842 5.352 -18.738 1.00 81.44 159 ALA A O 1
ATOM 1305 N N . MET A 1 160 ? 21.918 5.032 -16.516 1.00 82.19 160 MET A N 1
ATOM 1306 C CA . MET A 1 160 ? 22.515 6.336 -16.206 1.00 82.19 160 MET A CA 1
ATOM 1307 C C . MET A 1 160 ? 23.913 6.483 -16.819 1.00 82.19 160 MET A C 1
ATOM 1309 O O . MET A 1 160 ? 24.198 7.503 -17.442 1.00 82.19 160 MET A O 1
ATOM 1313 N N . LEU A 1 161 ? 24.766 5.459 -16.706 1.00 85.56 161 LEU A N 1
ATOM 1314 C CA . LEU A 1 161 ? 26.110 5.452 -17.299 1.00 85.56 161 LEU A CA 1
ATOM 1315 C C . LEU A 1 161 ? 26.068 5.507 -18.831 1.00 85.56 161 LEU A C 1
ATOM 1317 O O . LEU A 1 161 ? 26.852 6.229 -19.453 1.00 85.56 161 LEU A O 1
ATOM 1321 N N . PHE A 1 162 ? 25.138 4.779 -19.450 1.00 85.94 162 PHE A N 1
ATOM 1322 C CA . PHE A 1 162 ? 24.933 4.831 -20.893 1.00 85.94 162 PHE A CA 1
ATOM 1323 C C . PHE A 1 162 ? 24.487 6.226 -21.332 1.00 85.94 162 PHE A C 1
ATOM 1325 O O . PHE A 1 162 ? 25.054 6.790 -22.259 1.00 85.94 162 PHE A O 1
ATOM 1332 N N . LEU A 1 163 ? 23.522 6.825 -20.635 1.00 83.44 163 LEU A N 1
ATOM 1333 C CA . LEU A 1 163 ? 22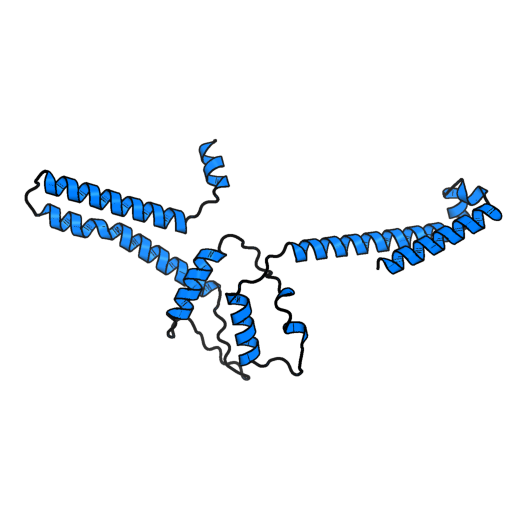.998 8.140 -20.991 1.00 83.44 163 LEU A CA 1
ATOM 1334 C C . LEU A 1 163 ? 24.019 9.265 -20.755 1.00 83.44 163 LEU A C 1
ATOM 1336 O O . LEU A 1 163 ? 24.020 10.251 -21.487 1.00 83.44 163 LEU A O 1
ATOM 1340 N N . PHE A 1 164 ? 24.914 9.091 -19.776 1.00 83.75 164 PHE A N 1
ATOM 1341 C CA . PHE A 1 164 ? 26.047 9.983 -19.525 1.00 83.75 164 PHE A CA 1
ATOM 1342 C C . PHE A 1 164 ? 27.139 9.873 -20.600 1.00 83.75 164 PHE A C 1
ATOM 1344 O O . PHE A 1 164 ? 27.718 10.881 -20.996 1.00 83.75 164 PHE A O 1
ATOM 1351 N N . SER A 1 165 ? 27.412 8.666 -21.105 1.00 84.19 165 SER A N 1
ATOM 1352 C CA . SER A 1 165 ? 28.439 8.437 -22.135 1.00 84.19 165 SER A CA 1
ATOM 1353 C C . SER A 1 165 ? 27.937 8.643 -23.571 1.00 84.19 165 SER A C 1
ATOM 1355 O O . SER A 1 165 ? 28.726 9.002 -24.446 1.00 84.19 165 SER A O 1
ATOM 1357 N N . ALA A 1 166 ? 26.633 8.493 -23.819 1.00 84.19 166 ALA A N 1
ATOM 1358 C CA . ALA A 1 166 ? 25.985 8.699 -25.114 1.00 84.19 166 ALA A CA 1
ATOM 1359 C C . ALA A 1 166 ? 26.316 10.039 -25.805 1.00 84.19 166 ALA A C 1
ATOM 1361 O O . ALA A 1 166 ? 26.551 10.011 -27.012 1.00 84.19 166 ALA A O 1
ATOM 1362 N N . PRO A 1 167 ? 26.383 11.200 -25.119 1.00 85.81 167 PRO A N 1
ATOM 1363 C CA . PRO A 1 167 ? 26.747 12.460 -25.766 1.00 85.81 167 PRO A CA 1
ATOM 1364 C C . PRO A 1 167 ? 28.218 12.572 -26.180 1.00 85.81 167 PRO A C 1
ATOM 1366 O O . PRO A 1 167 ? 28.522 13.380 -27.054 1.00 85.81 167 PRO A O 1
ATOM 1369 N N . LEU A 1 168 ? 29.129 11.766 -25.622 1.00 85.12 168 LEU A N 1
ATOM 1370 C CA . LEU A 1 168 ? 30.567 11.881 -25.897 1.00 85.12 168 LEU A CA 1
ATOM 1371 C C . LEU A 1 168 ? 30.934 11.426 -27.315 1.00 85.12 168 LEU A C 1
ATOM 1373 O O . LEU A 1 168 ? 31.769 12.050 -27.966 1.00 85.12 168 LEU A O 1
ATOM 1377 N N . VAL A 1 169 ? 30.301 10.358 -27.810 1.00 84.88 169 VAL A N 1
ATOM 1378 C CA . VAL A 1 169 ? 30.637 9.767 -29.118 1.00 84.88 169 VAL A CA 1
ATOM 1379 C C . VAL A 1 169 ? 30.238 10.682 -30.288 1.00 84.88 169 VAL A C 1
ATOM 1381 O O . VAL A 1 169 ? 31.085 10.938 -31.146 1.00 84.88 169 VAL A O 1
ATOM 1384 N N . PRO A 1 170 ? 29.010 11.239 -30.341 1.00 83.56 170 PRO A N 1
ATOM 1385 C CA . PRO A 1 170 ? 28.609 12.155 -31.406 1.00 83.56 170 PRO A CA 1
ATOM 1386 C C . PRO A 1 170 ? 29.380 13.474 -31.357 1.00 83.56 170 PRO A C 1
ATOM 1388 O O . PRO A 1 170 ? 29.757 13.984 -32.409 1.00 83.56 170 PRO A O 1
ATOM 1391 N N . LEU A 1 171 ? 29.674 13.998 -30.156 1.00 83.75 171 LEU A N 1
ATOM 1392 C CA . LEU A 1 171 ? 30.513 15.193 -30.017 1.00 83.75 171 LEU A CA 1
ATOM 1393 C C . LEU A 1 171 ? 31.916 14.957 -30.576 1.00 83.75 171 LEU A C 1
ATOM 1395 O O . LEU A 1 171 ? 32.426 15.797 -31.312 1.00 83.75 171 LEU A O 1
ATOM 1399 N N . TRP A 1 172 ? 32.529 13.816 -30.251 1.00 84.31 172 TRP A N 1
ATOM 1400 C CA . TRP A 1 172 ? 33.863 13.478 -30.741 1.00 84.31 172 TRP A CA 1
ATOM 1401 C C . TRP A 1 172 ? 33.902 13.334 -32.267 1.00 84.31 172 TRP A C 1
ATOM 1403 O O . TRP A 1 172 ? 34.848 13.797 -32.905 1.00 84.31 172 TRP A O 1
ATOM 1413 N N . LEU A 1 173 ? 32.863 12.742 -32.863 1.00 84.88 173 LEU A N 1
ATOM 1414 C CA . LEU A 1 173 ? 32.753 12.601 -34.315 1.00 84.88 173 LEU A CA 1
ATOM 1415 C C . LEU A 1 173 ? 32.560 13.958 -35.007 1.00 84.88 173 LEU A C 1
ATOM 1417 O O . LEU A 1 173 ? 33.247 14.267 -35.978 1.00 84.88 173 LEU A O 1
ATOM 1421 N N . TRP A 1 174 ? 31.649 14.791 -34.501 1.00 83.00 174 TRP A N 1
ATOM 1422 C CA . TRP A 1 174 ? 31.380 16.102 -35.090 1.00 83.00 174 TRP A CA 1
ATOM 1423 C C . TRP A 1 174 ? 32.504 17.116 -34.844 1.00 83.00 174 TRP A C 1
ATOM 1425 O O . TRP A 1 174 ? 32.672 18.026 -35.648 1.00 83.00 174 TRP A O 1
ATOM 1435 N N . SER A 1 175 ? 33.320 16.936 -33.800 1.00 80.06 175 SER A N 1
ATOM 1436 C CA . SER A 1 175 ? 34.513 17.756 -33.548 1.00 80.06 175 SER A CA 1
ATOM 1437 C C . SER A 1 175 ? 35.607 17.597 -34.613 1.00 80.06 175 SER A C 1
ATOM 1439 O O . SER A 1 175 ? 36.497 18.440 -34.676 1.00 80.06 175 SER A O 1
ATOM 1441 N N . GLN A 1 176 ? 35.584 16.528 -35.415 1.00 82.44 176 GLN A N 1
ATOM 1442 C CA . GLN A 1 176 ? 36.554 16.304 -36.497 1.00 82.44 176 GLN A CA 1
ATOM 1443 C C . GLN A 1 176 ? 36.144 16.966 -37.818 1.00 82.44 176 GLN A C 1
ATOM 1445 O O . GLN A 1 176 ? 36.923 16.981 -38.766 1.00 82.44 176 GLN A O 1
ATOM 1450 N N . THR A 1 177 ? 34.919 17.489 -37.900 1.00 78.62 177 THR A N 1
ATOM 1451 C CA . THR A 1 177 ? 34.404 18.190 -39.084 1.00 78.62 177 THR A CA 1
ATOM 1452 C C . THR A 1 177 ? 34.630 19.694 -38.918 1.00 78.62 177 THR A C 1
ATOM 1454 O O . THR A 1 177 ? 34.656 20.185 -37.790 1.00 78.62 177 THR A O 1
ATOM 1457 N N . GLU A 1 178 ? 34.791 20.442 -40.015 1.00 79.50 178 GLU A N 1
ATOM 1458 C CA . GLU A 1 178 ? 34.884 21.905 -39.943 1.00 79.50 178 GLU A CA 1
ATOM 1459 C C . GLU A 1 178 ? 33.668 22.490 -39.209 1.00 79.50 178 GLU A C 1
ATOM 1461 O O . GLU A 1 178 ? 32.515 22.137 -39.477 1.00 79.50 178 GLU A O 1
ATOM 1466 N N . ILE A 1 179 ? 33.945 23.351 -38.228 1.00 75.12 179 ILE A N 1
ATOM 1467 C CA . ILE A 1 179 ? 32.933 23.875 -37.312 1.00 75.12 179 ILE A CA 1
ATOM 1468 C C . ILE A 1 179 ? 32.158 24.986 -38.024 1.00 75.12 179 ILE A C 1
ATOM 1470 O O . ILE A 1 179 ? 32.541 26.152 -37.992 1.00 75.12 179 ILE A O 1
ATOM 1474 N N . ASP A 1 180 ? 31.053 24.606 -38.659 1.00 84.50 180 ASP A N 1
ATOM 1475 C CA . ASP A 1 180 ? 30.048 25.531 -39.180 1.00 84.50 180 ASP A CA 1
ATOM 1476 C C . ASP A 1 180 ? 28.959 25.824 -38.126 1.00 84.50 180 ASP A C 1
ATOM 1478 O O . ASP A 1 180 ? 28.672 25.007 -37.240 1.00 84.50 180 ASP A O 1
ATOM 1482 N N . GLY A 1 181 ? 28.297 26.980 -38.230 1.00 83.62 181 GLY A N 1
ATOM 1483 C CA . GLY A 1 181 ? 27.239 27.398 -37.302 1.00 83.62 181 GLY A CA 1
ATOM 1484 C C . GLY A 1 181 ? 26.065 26.411 -37.242 1.00 83.62 181 GLY A C 1
ATOM 1485 O O . GLY A 1 181 ? 25.444 26.229 -36.193 1.00 83.62 181 GLY A O 1
ATOM 1486 N N . THR A 1 182 ? 25.801 25.699 -38.342 1.00 84.62 182 THR A N 1
ATOM 1487 C CA . THR A 1 182 ? 24.771 24.652 -38.406 1.00 84.62 182 THR A CA 1
ATOM 1488 C C . THR A 1 182 ? 25.154 23.384 -37.633 1.00 84.62 182 THR A C 1
ATOM 1490 O O . THR A 1 182 ? 24.288 22.739 -37.035 1.00 84.62 182 THR A O 1
ATOM 1493 N N . VAL A 1 183 ? 26.442 23.030 -37.605 1.00 85.62 183 VAL A N 1
ATOM 1494 C CA . VAL A 1 183 ? 26.978 21.880 -36.859 1.00 85.62 183 VAL A CA 1
ATOM 1495 C C . VAL A 1 183 ? 26.979 22.187 -35.362 1.00 85.62 183 VAL A C 1
ATOM 1497 O O . VAL A 1 183 ? 26.545 21.355 -34.563 1.00 85.62 183 VAL A O 1
ATOM 1500 N N . LEU A 1 184 ? 27.351 23.414 -34.987 1.00 85.25 184 LEU A N 1
ATOM 1501 C CA . LEU A 1 184 ? 27.319 23.880 -33.601 1.00 85.25 184 LEU A CA 1
ATOM 1502 C C . LEU A 1 184 ? 25.897 23.845 -33.012 1.00 85.25 184 LEU A C 1
ATOM 1504 O O . LEU A 1 184 ? 25.691 23.328 -31.914 1.00 85.25 184 LEU A O 1
ATOM 1508 N N . ALA A 1 185 ? 24.893 24.312 -33.763 1.00 87.56 185 ALA A N 1
ATOM 1509 C CA . ALA A 1 185 ? 23.495 24.262 -33.328 1.00 87.56 185 ALA A CA 1
ATOM 1510 C C . ALA A 1 185 ? 22.999 22.819 -33.098 1.00 87.56 185 ALA A C 1
ATOM 1512 O O . ALA A 1 185 ? 22.287 22.551 -32.127 1.00 87.56 185 ALA A O 1
ATOM 1513 N N . LYS A 1 186 ? 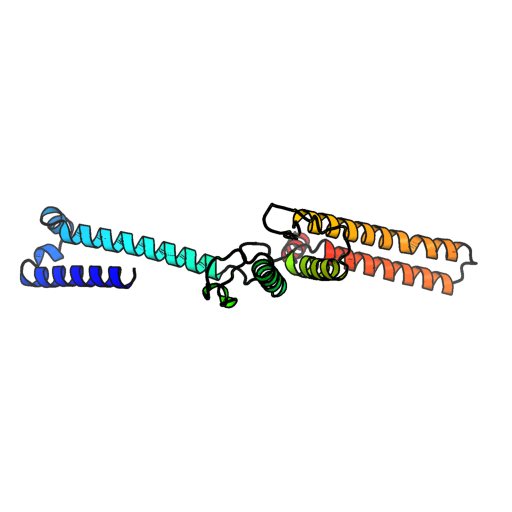23.414 21.868 -33.950 1.00 86.75 186 LYS A N 1
ATOM 1514 C CA . LYS A 1 186 ? 23.098 20.437 -33.788 1.00 86.75 186 LYS A CA 1
ATOM 1515 C C . LYS A 1 186 ? 23.737 19.847 -32.529 1.00 86.75 186 LYS A C 1
ATOM 1517 O O . LYS A 1 186 ? 23.054 19.129 -31.800 1.00 86.75 186 LYS A O 1
ATOM 1522 N N . MET A 1 187 ? 25.000 20.178 -32.244 1.00 86.88 187 MET A N 1
ATOM 1523 C CA . MET A 1 187 ? 25.692 19.742 -31.023 1.00 86.88 187 MET A CA 1
ATOM 1524 C C . MET A 1 187 ? 24.981 20.242 -29.760 1.00 86.88 187 MET A C 1
ATOM 1526 O O . MET A 1 187 ? 24.683 19.449 -28.868 1.00 86.88 187 MET A O 1
ATOM 1530 N N . MET A 1 188 ? 24.657 21.539 -29.705 1.00 87.81 188 MET A N 1
ATOM 1531 C CA . MET A 1 188 ? 23.976 22.140 -28.553 1.00 87.81 188 MET A CA 1
ATOM 1532 C C . MET A 1 188 ? 22.586 21.529 -28.341 1.00 87.81 188 MET A C 1
ATOM 1534 O O . MET A 1 188 ? 22.248 21.146 -27.221 1.00 87.81 188 MET A O 1
ATOM 1538 N N . GLY A 1 189 ? 21.797 21.375 -29.410 1.00 88.88 189 GLY A N 1
ATOM 1539 C CA . GLY A 1 189 ? 20.468 20.764 -29.331 1.00 88.88 189 GLY A CA 1
ATOM 1540 C C . GLY A 1 189 ? 20.514 19.310 -28.856 1.00 88.88 189 GLY A C 1
ATOM 1541 O O . GLY A 1 189 ? 19.731 18.912 -27.992 1.00 88.88 189 GLY A O 1
ATOM 1542 N N . PHE A 1 190 ? 21.470 18.529 -29.363 1.00 89.56 190 PHE A N 1
ATOM 1543 C CA . PHE A 1 190 ? 21.662 17.141 -28.950 1.00 89.56 190 PHE A CA 1
ATOM 1544 C C . PHE A 1 190 ? 22.087 17.030 -27.478 1.00 89.56 190 PHE A C 1
ATOM 1546 O O . PHE A 1 190 ? 21.502 16.251 -26.726 1.00 89.56 190 PHE A O 1
ATOM 1553 N N . GLN A 1 191 ? 23.036 17.861 -27.035 1.00 87.31 191 GLN A N 1
ATOM 1554 C CA . GLN A 1 191 ? 23.488 17.897 -25.643 1.00 87.31 191 GLN A CA 1
ATOM 1555 C C . GLN A 1 191 ? 22.357 18.290 -24.682 1.00 87.31 191 GLN A C 1
ATOM 1557 O O . GLN A 1 191 ? 22.190 17.651 -23.640 1.00 87.31 191 GLN A O 1
ATOM 1562 N N . VAL A 1 192 ? 21.550 19.299 -25.027 1.00 90.19 192 VAL A N 1
ATOM 1563 C CA . VAL A 1 192 ? 20.374 19.695 -24.234 1.00 90.19 192 VAL A CA 1
ATOM 1564 C C . VAL A 1 192 ? 19.356 18.556 -24.171 1.00 90.19 192 VAL A C 1
ATOM 1566 O O . VAL A 1 192 ? 18.865 18.242 -23.087 1.00 90.19 192 VAL A O 1
ATOM 1569 N N . GLY A 1 193 ? 19.092 17.879 -25.293 1.00 89.81 193 GLY A N 1
ATOM 1570 C CA . GLY A 1 193 ? 18.207 16.714 -25.341 1.00 89.81 193 GLY A CA 1
ATOM 1571 C C . GLY A 1 193 ? 18.669 15.575 -24.427 1.00 89.81 193 GLY A C 1
ATOM 1572 O O . GLY A 1 193 ? 17.886 15.081 -23.613 1.00 89.81 193 GLY A O 1
ATOM 1573 N N . CYS A 1 194 ? 19.949 15.198 -24.494 1.00 87.12 194 CYS A N 1
ATOM 1574 C CA . CYS A 1 194 ? 20.528 14.176 -23.617 1.00 87.12 194 CYS A CA 1
ATOM 1575 C C . CYS A 1 194 ? 20.493 14.590 -22.139 1.00 87.12 194 CYS A C 1
ATOM 1577 O O . CYS A 1 194 ? 20.170 13.768 -21.283 1.00 87.12 194 CYS A O 1
ATOM 1579 N N . THR A 1 195 ? 20.763 15.862 -21.835 1.00 87.88 195 THR A N 1
ATOM 1580 C CA . THR A 1 195 ? 20.739 16.389 -20.460 1.00 87.88 195 THR A CA 1
ATOM 1581 C C . THR A 1 195 ? 19.325 16.380 -19.879 1.00 87.88 195 THR A C 1
ATOM 1583 O O . THR A 1 195 ? 19.137 15.994 -18.727 1.00 87.88 195 THR A O 1
ATOM 1586 N N . LEU A 1 196 ? 18.311 16.736 -20.675 1.00 88.25 196 LEU A N 1
ATOM 1587 C CA . LEU A 1 196 ? 16.904 16.656 -20.269 1.00 88.25 196 LEU A CA 1
ATOM 1588 C C . LEU A 1 196 ? 16.451 15.211 -20.058 1.00 88.25 196 LEU A C 1
ATOM 1590 O O . LEU A 1 196 ? 15.784 14.921 -19.066 1.00 88.25 196 LEU A O 1
ATOM 1594 N N . ALA A 1 197 ? 16.838 14.294 -20.949 1.00 85.81 197 ALA A N 1
ATOM 1595 C CA . ALA A 1 197 ? 16.556 12.871 -20.782 1.00 85.81 197 ALA A CA 1
ATOM 1596 C C . ALA A 1 197 ? 17.210 12.319 -19.505 1.00 85.81 197 ALA A C 1
ATOM 1598 O O . ALA A 1 197 ? 16.566 11.594 -18.748 1.00 85.81 197 ALA A O 1
ATOM 1599 N N . PHE A 1 198 ? 18.454 12.715 -19.223 1.00 84.69 198 PHE A N 1
ATOM 1600 C CA . PHE A 1 198 ? 19.160 12.355 -17.996 1.00 84.69 198 PHE A CA 1
ATOM 1601 C C . PHE A 1 198 ? 18.488 12.919 -16.752 1.00 84.69 198 PHE A C 1
ATOM 1603 O O . PHE A 1 198 ? 18.234 12.169 -15.813 1.00 84.69 198 PHE A O 1
ATOM 1610 N N . GLY A 1 199 ? 18.116 14.199 -16.764 1.00 81.31 199 GLY A N 1
ATOM 1611 C CA . GLY A 1 199 ? 17.342 14.815 -15.690 1.00 81.31 199 GLY A CA 1
ATOM 1612 C C . GLY A 1 199 ? 15.997 14.121 -15.468 1.00 81.31 199 GLY A C 1
ATOM 1613 O O . GLY A 1 199 ? 15.601 13.915 -14.326 1.00 81.31 199 GLY A O 1
ATOM 1614 N N . GLY A 1 200 ? 15.326 13.690 -16.540 1.00 80.19 200 GLY A N 1
ATOM 1615 C CA . GLY A 1 200 ? 14.077 12.931 -16.476 1.00 80.19 200 GLY A CA 1
ATOM 1616 C C . GLY A 1 200 ? 14.253 11.543 -15.861 1.00 80.19 200 GLY A C 1
ATOM 1617 O O . GLY A 1 200 ? 13.518 11.188 -14.942 1.00 80.19 200 GLY A O 1
ATOM 1618 N N . VAL A 1 201 ? 15.248 10.773 -16.315 1.00 77.50 201 VAL A N 1
ATOM 1619 C CA . VAL A 1 201 ? 15.575 9.458 -15.737 1.00 77.50 201 VAL A CA 1
ATOM 1620 C C . VAL A 1 201 ? 15.980 9.612 -14.277 1.00 77.50 201 VAL A C 1
ATOM 1622 O O . VAL A 1 201 ? 15.437 8.909 -13.434 1.00 77.50 201 VAL A O 1
ATOM 1625 N N . MET A 1 202 ? 16.847 10.575 -13.953 1.00 73.94 202 MET A N 1
ATOM 1626 C CA . MET A 1 202 ? 17.190 10.899 -12.571 1.00 73.94 202 MET A CA 1
ATOM 1627 C C . MET A 1 202 ? 15.937 11.237 -11.771 1.00 73.94 202 MET A C 1
ATOM 1629 O O . MET A 1 202 ? 15.696 10.567 -10.791 1.00 73.94 202 MET A O 1
ATOM 1633 N N . ALA A 1 203 ? 15.071 12.153 -12.204 1.00 70.25 203 ALA A N 1
ATOM 1634 C CA . ALA A 1 203 ? 13.851 12.511 -11.471 1.00 70.25 203 ALA A CA 1
ATOM 1635 C C . ALA A 1 203 ? 12.899 11.323 -11.231 1.00 70.25 203 ALA A C 1
ATOM 1637 O O . ALA A 1 203 ? 12.235 11.248 -10.194 1.00 70.25 203 ALA A O 1
ATOM 1638 N N . ILE A 1 204 ? 12.833 10.383 -12.176 1.00 68.62 204 ILE A N 1
ATOM 1639 C CA . ILE A 1 204 ? 12.059 9.144 -12.050 1.00 68.62 204 ILE A CA 1
ATOM 1640 C C . ILE A 1 204 ? 12.727 8.175 -11.057 1.00 68.62 204 ILE A C 1
ATOM 1642 O O . ILE A 1 204 ? 12.016 7.533 -10.284 1.00 68.62 204 ILE A O 1
ATOM 1646 N N . CYS A 1 205 ? 14.062 8.098 -11.055 1.00 64.06 205 CYS A N 1
ATOM 1647 C CA . CYS A 1 205 ? 14.871 7.210 -10.215 1.00 64.06 205 CYS A CA 1
ATOM 1648 C C . CYS A 1 205 ? 15.080 7.724 -8.785 1.00 64.06 205 CYS A C 1
ATOM 1650 O O . CYS A 1 205 ? 14.930 6.962 -7.838 1.00 64.06 205 CYS A O 1
ATOM 1652 N N . THR A 1 206 ? 15.442 8.997 -8.609 1.00 60.16 206 THR A N 1
ATOM 1653 C CA . THR A 1 206 ? 15.667 9.613 -7.298 1.00 60.16 206 THR A CA 1
ATOM 1654 C C . THR A 1 206 ? 14.380 9.994 -6.607 1.00 60.16 206 THR A C 1
ATOM 1656 O O . THR A 1 206 ? 14.445 10.173 -5.399 1.00 60.16 206 THR A O 1
ATOM 1659 N N . ARG A 1 207 ? 13.260 10.127 -7.344 1.00 51.47 207 ARG A N 1
ATOM 1660 C CA . ARG A 1 207 ? 11.887 10.400 -6.876 1.00 51.47 207 ARG A CA 1
ATOM 1661 C C . ARG A 1 207 ? 11.834 10.938 -5.441 1.00 51.47 207 ARG A C 1
ATOM 1663 O O . ARG A 1 207 ? 11.196 10.356 -4.567 1.00 51.47 207 ARG A O 1
ATOM 1670 N N . ALA A 1 208 ? 12.531 12.052 -5.204 1.00 48.56 208 ALA A N 1
ATOM 1671 C CA . ALA A 1 208 ? 12.525 12.695 -3.908 1.00 48.56 208 ALA A CA 1
ATOM 1672 C C . ALA A 1 208 ? 11.085 13.132 -3.675 1.00 48.56 208 ALA A C 1
ATOM 1674 O O . ALA A 1 208 ? 10.425 13.672 -4.574 1.00 48.56 208 ALA A O 1
ATOM 1675 N N . LYS A 1 209 ? 10.568 12.794 -2.497 1.00 52.06 209 LYS A N 1
ATOM 1676 C CA . LYS A 1 209 ? 9.200 13.093 -2.098 1.00 52.06 209 LYS A CA 1
ATOM 1677 C C . LYS A 1 209 ? 8.897 14.537 -2.470 1.00 52.06 209 LYS A C 1
ATOM 1679 O O . LYS A 1 209 ? 9.602 15.448 -2.046 1.00 52.06 209 LYS A O 1
ATOM 1684 N N . LYS A 1 210 ? 7.839 14.763 -3.254 1.00 51.41 210 LYS A N 1
ATOM 1685 C CA . LYS A 1 210 ? 7.463 16.114 -3.705 1.00 51.41 210 LYS A CA 1
ATOM 1686 C C . LYS A 1 210 ? 7.386 17.105 -2.531 1.00 51.41 210 LYS A C 1
ATOM 1688 O O . LYS A 1 210 ? 7.716 18.264 -2.712 1.00 51.41 210 LYS A O 1
ATOM 1693 N N . HIS A 1 211 ? 7.038 16.643 -1.327 1.00 50.16 211 HIS A N 1
ATOM 1694 C CA . HIS A 1 211 ? 6.999 17.463 -0.114 1.00 50.16 211 HIS A CA 1
ATOM 1695 C C . HIS A 1 211 ? 8.374 17.791 0.508 1.00 50.16 211 HIS A C 1
ATOM 1697 O O . HIS A 1 211 ? 8.489 18.816 1.168 1.00 50.16 211 HIS A O 1
ATOM 1703 N N . GLU A 1 212 ? 9.419 16.990 0.286 1.00 51.09 212 GLU A N 1
ATOM 1704 C CA . GLU A 1 212 ? 10.782 17.271 0.776 1.00 51.09 212 GLU A CA 1
ATOM 1705 C C . GLU A 1 212 ? 11.497 18.304 -0.110 1.00 51.09 212 GLU A C 1
ATOM 1707 O O . GLU A 1 212 ? 12.200 19.171 0.400 1.00 51.09 212 GLU A O 1
ATOM 1712 N N . ILE A 1 213 ? 11.247 18.286 -1.426 1.00 51.59 213 ILE A N 1
ATOM 1713 C CA . ILE A 1 213 ? 11.806 19.270 -2.369 1.00 51.59 213 ILE A CA 1
ATOM 1714 C C . ILE A 1 213 ? 11.232 20.671 -2.098 1.00 51.59 213 ILE A C 1
ATOM 1716 O O . ILE A 1 213 ? 11.980 21.642 -2.052 1.00 51.59 213 ILE A O 1
ATOM 1720 N N . PHE A 1 214 ? 9.919 20.787 -1.851 1.00 53.66 214 PHE A N 1
ATOM 1721 C CA . PHE A 1 214 ? 9.312 22.074 -1.487 1.00 53.66 214 PHE A CA 1
ATOM 1722 C C . PHE A 1 214 ? 9.760 22.577 -0.107 1.00 53.66 214 PHE A C 1
ATOM 1724 O O . PHE A 1 214 ? 9.875 23.784 0.072 1.00 53.66 214 PHE A O 1
ATOM 1731 N N . GLY A 1 215 ? 10.059 21.682 0.841 1.00 54.00 215 GLY A N 1
ATOM 1732 C CA . GLY A 1 215 ? 10.637 22.059 2.135 1.00 54.00 215 GLY A CA 1
ATOM 1733 C C . GLY A 1 215 ? 12.078 22.562 2.022 1.00 54.00 215 GLY A C 1
ATOM 1734 O O . GLY A 1 215 ? 12.422 23.563 2.638 1.00 54.00 215 GLY A O 1
ATOM 1735 N N . ALA A 1 216 ? 12.901 21.922 1.188 1.00 51.59 216 ALA A N 1
ATOM 1736 C CA . ALA A 1 216 ? 14.287 22.327 0.951 1.00 51.59 216 ALA A CA 1
ATOM 1737 C C . ALA A 1 216 ? 14.417 23.614 0.114 1.00 51.59 216 ALA A C 1
ATOM 1739 O O . ALA A 1 216 ? 15.397 24.332 0.259 1.00 51.59 216 ALA A O 1
ATOM 1740 N N . CYS A 1 217 ? 13.441 23.926 -0.746 1.00 50.56 217 CYS A N 1
ATOM 1741 C CA . CYS A 1 217 ? 13.396 25.197 -1.478 1.00 50.56 217 CYS A CA 1
ATOM 1742 C C . CYS A 1 217 ? 12.799 26.362 -0.666 1.00 50.56 217 CYS A C 1
ATOM 1744 O O . CYS A 1 217 ? 12.871 27.501 -1.120 1.00 50.56 217 CYS A O 1
ATOM 1746 N N . ALA A 1 218 ? 12.179 26.086 0.486 1.00 55.09 218 ALA A N 1
ATOM 1747 C CA . ALA A 1 218 ? 11.589 27.089 1.374 1.00 55.09 218 ALA A CA 1
ATOM 1748 C C . ALA A 1 218 ? 12.471 27.426 2.595 1.00 55.09 218 ALA A C 1
ATOM 1750 O O . ALA A 1 218 ? 12.066 28.260 3.407 1.00 55.09 218 ALA A O 1
ATOM 1751 N N . ALA A 1 219 ? 13.632 26.775 2.727 1.00 45.62 219 ALA A N 1
ATOM 1752 C CA . ALA A 1 219 ? 14.637 27.019 3.762 1.00 45.62 219 ALA A CA 1
ATOM 1753 C C . ALA A 1 219 ? 15.785 27.895 3.242 1.00 45.62 219 ALA A C 1
ATOM 1755 O O . ALA A 1 219 ? 16.132 27.763 2.046 1.00 45.62 219 ALA A O 1
#

InterPro domains:
  IPR046529 Domain of unknown function DUF6594 [PF20237] (1-219)